Protein AF-Q7YWX1-F1 (afdb_monomer_lite)

Structure (mmCIF, N/CA/C/O backbone):
data_AF-Q7YWX1-F1
#
_entry.id   AF-Q7YWX1-F1
#
loop_
_atom_site.group_PDB
_atom_site.id
_atom_site.type_symbol
_atom_site.label_atom_id
_atom_site.label_alt_id
_atom_site.label_comp_id
_atom_site.label_asym_id
_atom_site.label_entity_id
_atom_site.label_seq_id
_atom_site.pdbx_PDB_ins_code
_atom_site.Cartn_x
_atom_site.Cartn_y
_atom_site.Cartn_z
_atom_site.occupancy
_atom_site.B_iso_or_equiv
_atom_site.auth_seq_id
_atom_site.auth_comp_id
_atom_site.auth_asym_id
_atom_site.auth_atom_id
_atom_site.pdbx_PDB_model_num
ATOM 1 N N . MET A 1 1 ? -13.867 -31.772 20.276 1.00 34.38 1 MET A N 1
ATOM 2 C CA . MET A 1 1 ? -14.761 -30.595 20.258 1.00 34.38 1 MET A CA 1
ATOM 3 C C . MET A 1 1 ? -13.938 -29.427 19.744 1.00 34.38 1 MET A C 1
ATOM 5 O O . MET A 1 1 ? -12.909 -29.173 20.363 1.00 34.38 1 MET A O 1
ATOM 9 N N . PRO A 1 2 ? -14.268 -28.778 18.612 1.00 45.62 2 PRO A N 1
ATOM 10 C CA . PRO A 1 2 ? -13.608 -27.524 18.282 1.00 45.62 2 PRO A CA 1
ATOM 11 C C . PRO A 1 2 ? -13.944 -26.560 19.417 1.00 45.62 2 PRO A C 1
ATOM 13 O O . PRO A 1 2 ? -15.111 -26.249 19.642 1.00 45.62 2 PRO A O 1
ATOM 16 N N . VAL A 1 3 ? -12.927 -26.195 20.199 1.00 53.59 3 VAL A N 1
ATOM 17 C CA . VAL A 1 3 ? -13.023 -25.148 21.212 1.00 53.59 3 VAL A CA 1
ATOM 18 C C . VAL A 1 3 ? -13.509 -23.927 20.451 1.00 53.59 3 VAL A C 1
ATOM 20 O O . VAL A 1 3 ? -12.772 -23.386 19.628 1.00 53.59 3 VAL A O 1
ATOM 23 N N . SER A 1 4 ? -14.780 -23.573 20.628 1.00 57.28 4 SER A N 1
ATOM 24 C CA . SER A 1 4 ? -15.342 -22.341 20.099 1.00 57.28 4 SER A CA 1
ATOM 25 C C . SER A 1 4 ? -14.435 -21.233 20.607 1.00 57.28 4 SER A C 1
ATOM 27 O O . SER A 1 4 ? -14.438 -20.955 21.807 1.00 57.28 4 SER A O 1
ATOM 29 N N . ALA A 1 5 ? -13.570 -20.707 19.735 1.00 58.16 5 ALA A N 1
ATOM 30 C CA . ALA A 1 5 ? -12.637 -19.657 20.103 1.00 58.16 5 ALA A CA 1
ATOM 31 C C . ALA A 1 5 ? -13.467 -18.563 20.769 1.00 58.16 5 ALA A C 1
ATOM 33 O O . ALA A 1 5 ? -14.414 -18.060 20.157 1.00 58.16 5 ALA A O 1
ATOM 34 N N . SER A 1 6 ? -13.178 -18.303 22.045 1.00 70.06 6 SER A N 1
ATOM 35 C CA . SER A 1 6 ? -13.962 -17.387 22.861 1.00 70.06 6 SER A CA 1
ATOM 36 C C . SER A 1 6 ? -14.111 -16.049 22.125 1.00 70.06 6 SER A C 1
ATOM 38 O O . SER A 1 6 ? -13.219 -15.666 21.357 1.00 70.06 6 SER A O 1
ATOM 40 N N . PRO A 1 7 ? -15.215 -15.310 22.324 1.00 73.56 7 PRO A N 1
ATOM 41 C CA . PRO A 1 7 ? -15.384 -13.981 21.726 1.00 73.56 7 PRO A CA 1
ATOM 42 C C . PRO A 1 7 ? -14.179 -13.055 21.997 1.00 73.56 7 PRO A C 1
ATOM 44 O O . PRO A 1 7 ? -13.830 -12.220 21.163 1.00 73.56 7 PRO A O 1
ATOM 47 N N . GLU A 1 8 ? -13.477 -13.273 23.113 1.00 78.06 8 GLU A N 1
ATOM 48 C CA . GLU A 1 8 ? -12.206 -12.630 23.469 1.00 78.06 8 GLU A CA 1
ATOM 49 C C . GLU A 1 8 ? -11.074 -12.904 22.463 1.00 78.06 8 GLU A C 1
ATOM 51 O O . GLU A 1 8 ? -10.332 -11.997 22.092 1.00 78.06 8 GLU A O 1
ATOM 56 N N . TYR A 1 9 ? -10.942 -14.135 21.962 1.00 80.06 9 TYR A N 1
ATOM 57 C CA . TYR A 1 9 ? -9.931 -14.458 20.954 1.00 80.06 9 TYR A CA 1
ATOM 58 C C . TYR A 1 9 ? -10.239 -13.784 19.612 1.00 80.06 9 TYR A C 1
ATOM 60 O O . TYR A 1 9 ? -9.332 -13.319 18.919 1.00 80.06 9 TYR A O 1
ATOM 68 N N . GLN A 1 10 ? -11.520 -13.689 19.241 1.00 78.88 10 GLN A N 1
ATOM 69 C CA . GLN A 1 10 ? -11.928 -13.007 18.010 1.00 78.88 10 GLN A CA 1
ATOM 70 C C . GLN A 1 10 ? -11.642 -11.501 18.071 1.00 78.88 10 GLN A C 1
ATOM 72 O O . GLN A 1 10 ? -11.128 -10.931 17.102 1.00 78.88 10 GLN A O 1
ATOM 77 N N . SER A 1 11 ? -11.925 -10.859 19.209 1.00 80.31 11 SER A N 1
ATOM 78 C CA . SER A 1 11 ? -11.629 -9.437 19.404 1.00 80.31 11 SER A CA 1
ATOM 79 C C . SER A 1 11 ? -10.119 -9.173 19.392 1.00 80.31 11 SER A C 1
ATOM 81 O O . SER A 1 11 ? -9.666 -8.264 18.690 1.00 80.31 11 SER A O 1
ATOM 83 N N . LEU A 1 12 ? -9.324 -10.024 20.047 1.00 85.25 12 LEU A N 1
ATOM 84 C CA . LEU A 1 12 ? -7.863 -9.931 20.051 1.00 85.25 12 LEU A CA 1
ATOM 85 C C . LEU A 1 12 ? -7.271 -10.144 18.650 1.00 85.25 12 LEU A C 1
ATOM 87 O O . LEU A 1 12 ? -6.432 -9.356 18.211 1.00 85.25 12 LEU A O 1
ATOM 91 N N . LYS A 1 13 ? -7.768 -11.130 17.888 1.00 85.69 13 LYS A N 1
ATOM 92 C CA . LYS A 1 13 ? -7.369 -11.364 16.488 1.00 85.69 13 LYS A CA 1
ATOM 93 C C . LYS A 1 13 ? -7.628 -10.137 15.609 1.00 85.69 13 LYS A C 1
ATOM 95 O O . LYS A 1 13 ? -6.793 -9.799 14.771 1.00 85.69 13 LYS A O 1
ATOM 100 N N . ARG A 1 14 ? -8.753 -9.440 15.801 1.00 83.50 14 ARG A N 1
ATOM 101 C CA . ARG A 1 14 ? -9.069 -8.203 15.069 1.00 83.50 14 ARG A CA 1
ATOM 102 C C . ARG A 1 14 ? -8.107 -7.070 15.419 1.00 83.50 14 ARG A C 1
ATOM 104 O O . ARG A 1 14 ? -7.629 -6.389 14.514 1.00 83.50 14 ARG A O 1
ATOM 111 N N . ILE A 1 15 ? -7.824 -6.864 16.705 1.00 87.06 15 ILE A N 1
ATOM 112 C CA . ILE A 1 15 ? -6.862 -5.846 17.155 1.00 87.06 15 ILE A CA 1
ATOM 113 C C . ILE A 1 15 ? -5.484 -6.130 16.548 1.00 87.06 15 ILE A C 1
ATOM 115 O O . ILE A 1 15 ? -4.857 -5.232 15.992 1.00 87.06 15 ILE A O 1
ATOM 119 N N . PHE A 1 16 ? -5.056 -7.391 16.562 1.00 88.88 16 PHE A N 1
ATOM 120 C CA . PHE A 1 16 ? -3.781 -7.805 15.990 1.00 88.88 16 PHE A CA 1
ATOM 121 C C . PHE A 1 16 ? -3.701 -7.562 14.474 1.00 88.88 16 PHE A C 1
ATOM 123 O O . PHE A 1 16 ? -2.729 -6.971 14.006 1.00 88.88 16 PHE A O 1
ATOM 130 N N . LYS A 1 17 ? -4.748 -7.909 13.706 1.00 88.25 17 LYS A N 1
ATOM 131 C CA . LYS A 1 17 ? -4.836 -7.591 12.266 1.00 88.25 17 LYS A CA 1
ATOM 132 C C . LYS A 1 17 ? -4.694 -6.087 11.994 1.00 88.25 17 LYS A C 1
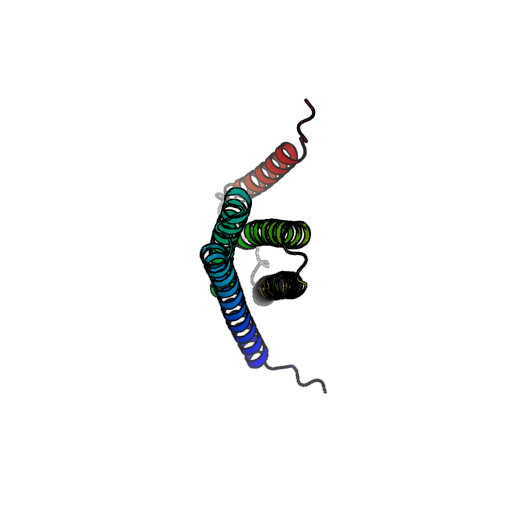ATOM 134 O O . LYS A 1 17 ? -3.982 -5.713 11.068 1.00 88.25 17 LYS A O 1
ATOM 139 N N . LYS A 1 18 ? -5.336 -5.226 12.799 1.00 88.62 18 LYS A N 1
ATOM 140 C CA . LYS A 1 18 ? -5.207 -3.761 12.675 1.00 88.62 18 LYS A CA 1
ATOM 141 C C . LYS A 1 18 ? -3.775 -3.294 12.901 1.00 88.62 18 LYS A C 1
ATOM 143 O O . LYS A 1 18 ? -3.260 -2.522 12.102 1.00 88.62 18 LYS A O 1
ATOM 148 N N . ILE A 1 19 ? -3.141 -3.768 13.975 1.00 91.19 19 ILE A N 1
ATOM 149 C CA . ILE A 1 19 ? -1.761 -3.402 14.315 1.00 91.19 19 ILE A CA 1
ATOM 150 C C . ILE A 1 19 ? -0.816 -3.820 13.187 1.00 91.19 19 ILE A C 1
ATOM 152 O O . ILE A 1 19 ? -0.032 -2.996 12.723 1.00 91.19 19 ILE A O 1
ATOM 156 N N . ILE A 1 20 ? -0.937 -5.055 12.690 1.00 92.81 20 ILE A N 1
ATOM 157 C CA . ILE A 1 20 ? -0.135 -5.539 11.559 1.00 92.81 20 ILE A CA 1
ATOM 158 C C . ILE A 1 20 ? -0.369 -4.682 10.316 1.00 92.81 20 ILE A C 1
ATOM 160 O O . ILE A 1 20 ? 0.600 -4.250 9.701 1.00 92.81 20 ILE A O 1
ATOM 164 N N . ALA A 1 21 ? -1.624 -4.403 9.954 1.00 90.81 21 ALA A N 1
ATOM 165 C CA . ALA A 1 21 ? -1.930 -3.581 8.786 1.00 90.81 21 ALA A CA 1
ATOM 166 C C . ALA A 1 21 ? -1.286 -2.188 8.893 1.00 90.81 21 ALA A C 1
ATOM 168 O O . ALA A 1 21 ? -0.645 -1.740 7.947 1.00 90.81 21 ALA A O 1
ATOM 169 N N . CYS A 1 22 ? -1.374 -1.534 10.056 1.00 91.62 22 CYS A N 1
ATOM 170 C CA . CYS A 1 22 ? -0.724 -0.244 10.292 1.00 91.62 22 CYS A CA 1
ATOM 171 C C . CYS A 1 22 ? 0.806 -0.325 10.173 1.00 91.62 22 CYS A C 1
ATOM 173 O O . CYS A 1 22 ? 1.406 0.538 9.534 1.00 91.62 22 CYS A O 1
ATOM 175 N N . ILE A 1 23 ? 1.437 -1.359 10.744 1.00 93.75 23 ILE A N 1
ATOM 176 C CA . ILE A 1 23 ? 2.891 -1.566 10.645 1.00 93.75 23 ILE A CA 1
ATOM 177 C C . ILE A 1 23 ? 3.304 -1.744 9.182 1.00 93.75 23 ILE A C 1
ATOM 179 O O . ILE A 1 23 ? 4.223 -1.071 8.727 1.00 93.75 23 ILE A O 1
ATOM 183 N N . LEU A 1 24 ? 2.600 -2.592 8.429 1.00 94.12 24 LEU A N 1
ATOM 184 C CA . LEU A 1 24 ? 2.906 -2.852 7.022 1.00 94.12 24 LEU A CA 1
ATOM 185 C C . LEU A 1 24 ? 2.735 -1.602 6.149 1.00 94.12 24 LEU A C 1
ATOM 187 O O . LEU A 1 24 ? 3.585 -1.336 5.302 1.00 94.12 24 LEU A O 1
ATOM 191 N N . ILE A 1 25 ? 1.695 -0.793 6.379 1.00 93.00 25 ILE A N 1
ATOM 192 C CA . ILE A 1 25 ? 1.543 0.502 5.694 1.00 93.00 25 ILE A CA 1
ATOM 193 C C . ILE A 1 25 ? 2.712 1.431 6.039 1.00 93.00 25 ILE A C 1
ATOM 195 O O . ILE A 1 25 ? 3.269 2.066 5.146 1.00 93.00 25 ILE A O 1
ATOM 199 N N . GLY A 1 26 ? 3.123 1.484 7.309 1.00 93.75 26 GLY A N 1
ATOM 200 C CA . GLY A 1 26 ? 4.307 2.234 7.733 1.00 93.75 26 GLY A CA 1
ATOM 201 C C . GLY A 1 26 ? 5.577 1.774 7.010 1.00 93.75 26 GLY A C 1
ATOM 202 O O . GLY A 1 26 ? 6.338 2.604 6.518 1.00 93.75 26 GLY A O 1
ATOM 203 N N . CYS A 1 27 ? 5.773 0.461 6.866 1.00 94.25 27 CYS A N 1
ATOM 204 C CA . CYS A 1 27 ? 6.882 -0.109 6.102 1.00 94.25 27 CYS A CA 1
ATOM 205 C C . CYS A 1 27 ? 6.840 0.290 4.619 1.00 94.25 27 CYS A C 1
ATOM 207 O O . CYS A 1 27 ? 7.880 0.644 4.069 1.00 94.25 27 CYS A O 1
ATOM 209 N N . LEU A 1 28 ? 5.665 0.293 3.981 1.00 93.75 28 LEU A N 1
ATOM 210 C CA . LEU A 1 28 ? 5.514 0.739 2.589 1.00 93.75 28 LEU A CA 1
ATOM 211 C C . LEU A 1 28 ? 5.871 2.221 2.422 1.00 93.75 28 LEU A C 1
ATOM 213 O O . LEU A 1 28 ? 6.568 2.583 1.476 1.00 93.75 28 LEU A O 1
ATOM 217 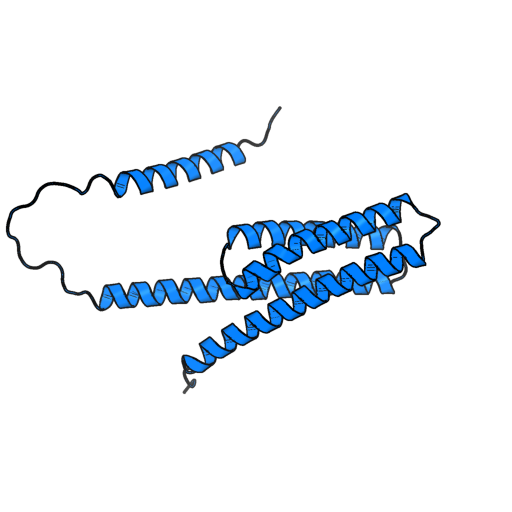N N . ILE A 1 29 ? 5.450 3.075 3.361 1.00 93.94 29 ILE A N 1
ATOM 218 C CA . ILE A 1 29 ? 5.812 4.500 3.358 1.00 93.94 29 ILE A CA 1
ATOM 219 C C . ILE A 1 29 ? 7.333 4.660 3.479 1.00 93.94 29 ILE A C 1
ATOM 221 O O . ILE A 1 29 ? 7.933 5.405 2.705 1.00 93.94 29 ILE A O 1
ATOM 225 N N . LEU A 1 30 ? 7.969 3.939 4.407 1.00 93.56 30 LEU A N 1
ATOM 226 C CA . LEU A 1 30 ? 9.425 3.963 4.572 1.00 93.56 30 LEU A CA 1
ATOM 227 C C . LEU A 1 30 ? 10.161 3.453 3.324 1.00 93.56 30 LEU A C 1
ATOM 229 O O . LEU A 1 30 ? 11.170 4.042 2.945 1.00 93.56 30 LEU A O 1
ATOM 233 N N . SER A 1 31 ? 9.649 2.413 2.659 1.00 91.94 31 SER A N 1
ATOM 234 C CA . SER A 1 31 ? 10.223 1.890 1.411 1.00 91.94 31 SER A CA 1
ATOM 235 C C . SER A 1 31 ? 10.168 2.937 0.292 1.00 91.94 31 SER A C 1
ATOM 237 O O . SER A 1 31 ? 11.188 3.224 -0.333 1.00 91.94 31 SER A O 1
ATOM 239 N N . LYS A 1 32 ? 9.035 3.635 0.123 1.00 91.19 32 LYS A N 1
ATOM 240 C CA . LYS A 1 32 ? 8.919 4.740 -0.848 1.00 91.19 32 LYS A CA 1
ATOM 241 C C . LYS A 1 32 ? 9.839 5.920 -0.525 1.00 91.19 32 LYS A C 1
ATOM 243 O O . LYS A 1 32 ? 10.457 6.477 -1.428 1.00 91.19 32 LYS A O 1
ATOM 248 N N . LEU A 1 33 ? 9.995 6.282 0.750 1.00 92.19 33 LEU A N 1
ATOM 249 C CA . LEU A 1 33 ? 10.970 7.301 1.163 1.00 92.19 33 LEU A CA 1
ATOM 250 C C . LEU A 1 33 ? 12.412 6.866 0.861 1.00 92.19 33 LEU A C 1
ATOM 252 O O . LEU A 1 33 ? 13.215 7.672 0.387 1.00 92.19 33 LEU A O 1
ATOM 256 N N . SER A 1 34 ? 12.729 5.586 1.070 1.00 90.12 34 SER A N 1
ATOM 257 C CA . SER A 1 34 ? 14.025 5.017 0.701 1.00 90.12 34 SER A CA 1
ATOM 258 C C . SER A 1 34 ? 14.258 5.097 -0.810 1.00 90.12 34 SER A C 1
ATOM 260 O O . SER A 1 34 ? 15.340 5.512 -1.225 1.00 90.12 34 SER A O 1
ATOM 262 N N . ASN A 1 35 ? 13.250 4.789 -1.633 1.00 87.12 35 ASN A N 1
ATOM 263 C CA . ASN A 1 35 ? 13.326 4.916 -3.092 1.00 87.12 35 ASN A CA 1
ATOM 264 C C . ASN A 1 35 ? 13.614 6.356 -3.532 1.00 87.12 35 ASN A C 1
ATOM 266 O O . ASN A 1 35 ? 14.501 6.573 -4.357 1.00 87.12 35 ASN A O 1
ATOM 270 N N . ILE A 1 36 ? 12.942 7.348 -2.938 1.00 88.31 36 ILE A N 1
ATOM 271 C CA . ILE A 1 36 ? 13.210 8.771 -3.207 1.00 88.31 36 ILE A CA 1
ATOM 272 C C . ILE A 1 36 ? 14.673 9.108 -2.890 1.00 88.31 36 ILE A C 1
ATOM 274 O O . ILE A 1 36 ? 15.370 9.673 -3.735 1.00 88.31 36 ILE A O 1
ATOM 278 N N . SER A 1 37 ? 15.160 8.710 -1.710 1.00 88.94 37 SER A N 1
ATOM 279 C CA . SER A 1 37 ? 16.539 8.995 -1.295 1.00 88.94 37 SER A CA 1
ATOM 280 C C . SER A 1 37 ? 17.584 8.336 -2.205 1.00 88.94 37 SER A C 1
ATOM 282 O O . SER A 1 37 ? 18.573 8.966 -2.580 1.00 88.94 37 SER A O 1
ATOM 284 N N . ALA A 1 38 ? 17.344 7.093 -2.629 1.00 84.94 38 ALA A N 1
ATOM 285 C CA . ALA A 1 38 ? 18.229 6.375 -3.535 1.00 84.94 38 ALA A CA 1
ATOM 286 C C . ALA A 1 38 ? 18.276 7.033 -4.917 1.00 84.94 38 ALA A C 1
ATOM 288 O O . ALA A 1 38 ?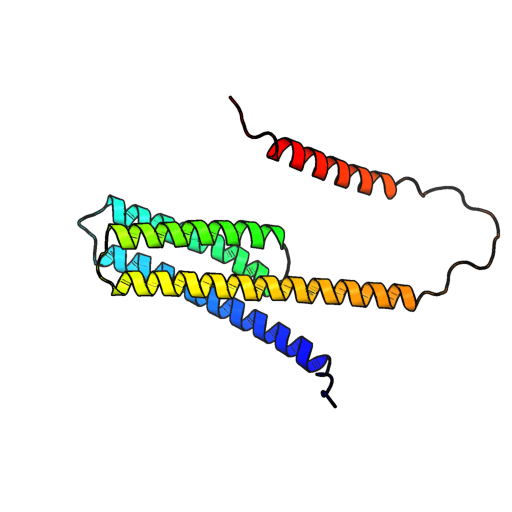 19.344 7.131 -5.527 1.00 84.94 38 ALA A O 1
ATOM 289 N N . VAL A 1 39 ? 17.130 7.513 -5.404 1.00 82.69 39 VAL A N 1
ATOM 290 C CA . VAL A 1 39 ? 17.053 8.183 -6.700 1.00 82.69 39 VAL A CA 1
ATOM 291 C C . VAL A 1 39 ? 17.821 9.503 -6.696 1.00 82.69 39 VAL A C 1
ATOM 293 O O . VAL A 1 39 ? 18.562 9.776 -7.643 1.00 82.69 39 VAL A O 1
ATOM 296 N N . GLU A 1 40 ? 17.703 10.284 -5.623 1.00 82.06 40 GLU A N 1
ATOM 297 C CA . GLU A 1 40 ? 18.412 11.557 -5.458 1.00 82.06 40 GLU A CA 1
ATOM 298 C C . GLU A 1 40 ? 19.939 11.373 -5.391 1.00 82.06 40 GLU A C 1
ATOM 300 O O . GLU A 1 40 ? 20.690 12.139 -6.000 1.00 82.06 40 GLU A O 1
ATOM 305 N N . GLN A 1 41 ? 20.413 10.328 -4.703 1.00 80.62 41 GLN A N 1
ATOM 306 C CA . GLN A 1 41 ? 21.845 10.055 -4.557 1.00 80.62 41 GLN A CA 1
ATOM 307 C C . GLN A 1 41 ? 22.491 9.506 -5.836 1.00 80.62 41 GLN A C 1
ATOM 309 O O . GLN A 1 41 ? 23.616 9.890 -6.169 1.00 80.62 41 GLN A O 1
ATOM 314 N N . HIS A 1 42 ? 21.811 8.606 -6.552 1.00 73.81 42 HIS A N 1
ATOM 315 C CA . HIS A 1 42 ? 22.427 7.846 -7.642 1.00 73.81 42 HIS A CA 1
ATOM 316 C C . HIS A 1 42 ? 22.172 8.414 -9.045 1.00 73.81 42 HIS A C 1
ATOM 318 O O . HIS A 1 42 ? 23.012 8.226 -9.928 1.00 73.81 42 HIS A O 1
ATOM 324 N N . TYR A 1 43 ? 21.066 9.128 -9.291 1.00 65.44 43 TYR A N 1
ATOM 325 C CA . TYR A 1 43 ? 20.626 9.434 -10.660 1.00 65.44 43 TYR A CA 1
ATOM 326 C C . TYR A 1 43 ? 20.650 10.925 -11.000 1.00 65.44 43 TYR A C 1
ATOM 328 O O . TYR A 1 43 ? 19.632 11.525 -11.333 1.00 65.44 43 TYR A O 1
ATOM 336 N N . LYS A 1 44 ? 21.851 11.514 -11.052 1.00 60.75 44 LYS A N 1
ATOM 337 C CA . LYS A 1 44 ? 22.037 12.850 -11.658 1.00 60.75 44 LYS A CA 1
ATOM 338 C C . LYS A 1 44 ? 21.827 12.859 -13.183 1.00 60.75 44 LYS A C 1
ATOM 340 O O . LYS A 1 44 ? 21.575 13.910 -13.759 1.00 60.75 44 LYS A O 1
ATOM 345 N N . ILE A 1 45 ? 21.943 11.701 -13.841 1.00 58.06 45 ILE A N 1
ATOM 346 C CA . ILE A 1 45 ? 22.071 11.591 -15.309 1.00 58.06 45 ILE A CA 1
ATOM 347 C C . ILE A 1 45 ? 20.710 11.497 -16.027 1.00 58.06 45 ILE A C 1
ATOM 349 O O . ILE A 1 45 ? 20.580 11.960 -17.156 1.00 58.06 45 ILE A O 1
ATOM 353 N N . LEU A 1 46 ? 19.669 10.959 -15.380 1.00 68.44 46 LEU A N 1
ATOM 354 C CA . LEU A 1 46 ? 18.332 10.785 -15.968 1.00 68.44 46 LEU A CA 1
ATOM 355 C C . LEU A 1 46 ? 17.295 11.648 -15.244 1.00 68.44 46 LEU A C 1
ATOM 357 O O . LEU A 1 46 ? 16.328 11.131 -14.686 1.00 68.44 46 LEU A O 1
ATOM 361 N N . ALA A 1 47 ? 17.481 12.971 -15.273 1.00 76.94 47 ALA A N 1
ATOM 362 C CA . ALA A 1 47 ? 16.647 13.927 -14.535 1.00 76.94 47 ALA A CA 1
ATOM 363 C C . ALA A 1 47 ? 15.132 13.704 -14.723 1.00 76.94 47 ALA A C 1
ATOM 365 O O . ALA A 1 47 ? 14.374 13.797 -13.763 1.00 76.94 47 ALA A O 1
ATOM 366 N N . LYS A 1 48 ? 14.687 13.341 -15.937 1.00 82.88 48 LYS A N 1
ATOM 367 C CA . LYS A 1 48 ? 13.269 13.050 -16.210 1.00 82.88 48 LYS A CA 1
ATOM 368 C C . LYS A 1 48 ? 12.774 11.777 -15.521 1.00 82.88 48 LYS A C 1
ATOM 370 O O . LYS A 1 48 ? 11.699 11.797 -14.939 1.00 82.88 48 LYS A O 1
ATOM 375 N N . VAL A 1 49 ? 13.538 10.684 -15.578 1.00 82.25 49 VAL A N 1
ATOM 376 C CA . VAL A 1 49 ? 13.142 9.411 -14.950 1.00 82.25 49 VAL A CA 1
ATOM 377 C C . VAL A 1 49 ? 13.137 9.549 -13.433 1.00 82.25 49 VAL A C 1
ATOM 379 O O . VAL A 1 49 ? 12.176 9.141 -12.790 1.00 82.25 49 VAL A O 1
ATOM 382 N N . ALA A 1 50 ? 14.180 10.172 -12.879 1.00 82.88 50 ALA A N 1
ATOM 383 C CA . ALA A 1 50 ? 14.273 10.445 -11.452 1.00 82.88 50 ALA A CA 1
ATOM 384 C C . ALA A 1 50 ? 13.045 11.224 -10.958 1.00 82.88 50 ALA A C 1
ATOM 386 O O . ALA A 1 50 ? 12.414 10.834 -9.981 1.00 82.88 50 ALA A O 1
ATOM 387 N N . LEU A 1 51 ? 12.654 12.264 -11.697 1.00 86.81 51 LEU A N 1
ATOM 388 C CA . LEU A 1 51 ? 11.476 13.075 -11.411 1.00 86.81 51 LEU A CA 1
ATOM 389 C C . LEU A 1 51 ? 10.161 12.279 -11.496 1.00 86.81 51 LEU A C 1
ATOM 391 O O . LEU A 1 51 ? 9.283 12.469 -10.661 1.00 86.81 51 LEU A O 1
ATOM 395 N N . PHE A 1 52 ? 10.005 11.364 -12.457 1.00 87.88 52 PHE A N 1
ATOM 396 C CA . PHE A 1 52 ? 8.820 10.500 -12.489 1.00 87.88 52 PHE A CA 1
ATOM 397 C C . PHE A 1 52 ? 8.757 9.579 -11.271 1.00 87.88 52 PHE A C 1
ATOM 399 O O . PHE A 1 52 ? 7.711 9.497 -10.635 1.00 87.88 52 PHE A O 1
ATOM 406 N N . ILE A 1 53 ? 9.867 8.931 -10.908 1.00 87.38 53 ILE A N 1
ATOM 407 C CA . ILE A 1 53 ? 9.907 8.011 -9.763 1.00 87.38 53 ILE A CA 1
ATOM 408 C C . ILE A 1 53 ? 9.590 8.743 -8.459 1.00 87.38 53 ILE A C 1
ATOM 410 O O . ILE A 1 53 ? 8.822 8.229 -7.645 1.00 87.38 53 ILE A O 1
ATOM 414 N N . THR A 1 54 ? 10.117 9.956 -8.266 1.00 88.81 54 THR A N 1
ATOM 415 C CA . THR A 1 54 ? 9.797 10.750 -7.074 1.00 88.81 54 THR A CA 1
ATOM 416 C C . THR A 1 54 ? 8.327 11.156 -7.045 1.00 88.81 54 THR A C 1
ATOM 418 O O . THR A 1 54 ? 7.694 11.010 -6.001 1.00 88.81 54 THR A O 1
ATOM 421 N N . TYR A 1 55 ? 7.737 11.581 -8.168 1.00 92.50 55 TYR A N 1
ATOM 422 C CA . TYR A 1 55 ? 6.305 11.896 -8.218 1.00 92.50 55 TYR A CA 1
ATOM 423 C C . TYR A 1 55 ? 5.415 10.681 -7.961 1.00 92.50 55 TYR A C 1
ATOM 425 O O . TYR A 1 55 ? 4.453 10.802 -7.203 1.00 92.50 55 TYR A O 1
ATOM 433 N N . PHE A 1 56 ? 5.733 9.518 -8.535 1.00 92.62 56 PHE A N 1
ATOM 434 C CA . PHE A 1 56 ? 4.996 8.286 -8.255 1.00 92.62 56 PHE A CA 1
ATOM 435 C C . PHE A 1 56 ? 5.121 7.886 -6.784 1.00 92.62 56 PHE A C 1
ATOM 437 O O . PHE A 1 56 ? 4.101 7.646 -6.141 1.00 92.62 56 PHE A O 1
ATOM 444 N N . SER A 1 57 ? 6.323 7.974 -6.210 1.00 91.62 57 SER A N 1
ATOM 445 C CA . SER A 1 57 ? 6.551 7.667 -4.794 1.00 91.62 57 SER A CA 1
ATOM 446 C C . SER A 1 57 ? 5.743 8.591 -3.875 1.00 91.62 57 SER A C 1
ATOM 448 O O . SER A 1 57 ? 5.082 8.128 -2.945 1.00 91.62 57 SER A O 1
ATOM 450 N N . ILE A 1 58 ? 5.731 9.901 -4.152 1.00 94.25 58 ILE A N 1
ATOM 451 C CA . ILE A 1 58 ? 4.943 10.886 -3.394 1.00 94.25 58 ILE A CA 1
ATOM 452 C C . ILE A 1 58 ? 3.443 10.613 -3.546 1.00 94.25 58 ILE A C 1
ATOM 454 O O . ILE A 1 58 ? 2.715 10.623 -2.553 1.00 94.25 58 ILE A O 1
ATOM 458 N N . ALA A 1 59 ? 2.974 10.336 -4.765 1.00 94.38 59 ALA A N 1
ATOM 459 C CA . ALA A 1 59 ? 1.580 9.986 -5.010 1.00 94.38 59 ALA A CA 1
ATOM 460 C C . ALA A 1 59 ? 1.192 8.707 -4.250 1.00 94.38 59 ALA A C 1
ATOM 462 O O . ALA A 1 59 ? 0.156 8.673 -3.590 1.00 94.38 59 ALA A O 1
ATOM 463 N N . GLY A 1 60 ? 2.051 7.686 -4.259 1.00 93.38 60 GLY A N 1
ATOM 464 C CA . GLY A 1 60 ? 1.857 6.444 -3.518 1.00 93.38 60 GLY A CA 1
ATOM 465 C C . GLY A 1 60 ? 1.721 6.689 -2.015 1.00 93.38 60 GLY A C 1
ATOM 466 O O . GLY A 1 60 ? 0.784 6.184 -1.396 1.00 93.38 60 GLY A O 1
ATOM 467 N N . ILE A 1 61 ? 2.585 7.530 -1.437 1.00 94.19 61 ILE A N 1
ATOM 468 C CA . ILE A 1 61 ? 2.486 7.956 -0.030 1.00 94.19 61 ILE A CA 1
ATOM 469 C C . ILE A 1 61 ? 1.157 8.681 0.230 1.00 94.19 61 ILE A C 1
ATOM 471 O O . ILE A 1 61 ? 0.485 8.390 1.221 1.00 94.19 61 ILE A O 1
ATOM 475 N N . ALA A 1 62 ? 0.731 9.572 -0.669 1.00 94.75 62 ALA A N 1
ATOM 476 C CA . ALA A 1 62 ? -0.530 10.298 -0.534 1.00 94.75 62 ALA A CA 1
ATOM 477 C C . ALA A 1 62 ? -1.757 9.367 -0.496 1.00 94.75 62 ALA A C 1
ATOM 479 O O . ALA A 1 62 ? -2.703 9.655 0.233 1.00 94.75 62 ALA A O 1
ATOM 480 N N . PHE A 1 63 ? -1.737 8.234 -1.209 1.00 93.94 63 PHE A N 1
ATOM 481 C CA . PHE A 1 63 ? -2.790 7.211 -1.126 1.00 93.94 63 PHE A CA 1
ATOM 482 C C . PHE A 1 63 ? -2.659 6.289 0.097 1.00 93.94 63 PHE A C 1
ATOM 484 O O . PHE A 1 63 ? -3.672 5.839 0.639 1.00 93.94 63 PHE A O 1
ATOM 491 N N . LEU A 1 64 ? -1.439 6.043 0.583 1.00 92.44 64 LEU A N 1
ATOM 492 C CA . LEU A 1 64 ? -1.194 5.239 1.786 1.00 92.44 64 LEU A CA 1
ATOM 493 C C . LEU A 1 64 ? -1.715 5.919 3.061 1.00 92.44 64 LEU A C 1
ATOM 495 O O . LEU A 1 64 ? -2.190 5.228 3.961 1.00 92.44 64 LEU A O 1
ATOM 499 N N . ILE A 1 65 ? -1.700 7.255 3.138 1.00 92.12 65 ILE A N 1
ATOM 500 C CA . ILE A 1 65 ? -2.164 8.003 4.322 1.00 92.12 65 ILE A CA 1
ATOM 501 C C . ILE A 1 65 ? -3.666 7.765 4.615 1.00 92.12 65 ILE A C 1
ATOM 503 O O . ILE A 1 65 ? -3.993 7.349 5.733 1.00 92.12 65 ILE A O 1
ATOM 507 N N . PRO A 1 66 ? -4.607 7.948 3.663 1.00 90.81 66 PRO A N 1
ATOM 508 C CA . PRO A 1 66 ? -6.010 7.596 3.881 1.00 90.81 66 PRO A CA 1
ATOM 509 C C . PRO A 1 66 ? -6.230 6.111 4.186 1.00 90.81 66 PRO A C 1
ATOM 511 O O . PRO A 1 66 ? -7.119 5.779 4.976 1.00 90.81 66 PRO A O 1
ATOM 514 N N . MET A 1 67 ? -5.432 5.207 3.603 1.00 90.38 67 MET A N 1
ATOM 515 C CA . MET A 1 67 ? -5.508 3.776 3.922 1.00 90.38 67 MET A CA 1
ATOM 516 C C . MET A 1 67 ? -5.074 3.495 5.362 1.00 90.38 67 MET A C 1
ATOM 518 O O . MET A 1 67 ? -5.746 2.729 6.049 1.00 90.38 67 MET A O 1
ATOM 522 N N . TYR A 1 68 ? -4.029 4.167 5.853 1.00 90.88 68 TYR A N 1
ATOM 523 C CA . TYR A 1 68 ? -3.592 4.085 7.248 1.00 90.88 68 TYR A CA 1
ATOM 524 C C . TYR A 1 68 ? -4.711 4.499 8.208 1.00 90.88 68 TYR A C 1
ATOM 526 O O . TYR A 1 68 ? -5.044 3.777 9.152 1.00 90.88 68 TYR A O 1
ATOM 534 N N . TYR A 1 69 ? -5.361 5.631 7.924 1.00 90.12 69 TYR A N 1
ATOM 535 C CA . TYR A 1 69 ? -6.506 6.096 8.704 1.00 90.12 69 TYR A CA 1
ATOM 536 C C . TYR A 1 69 ? -7.677 5.099 8.664 1.00 90.12 69 TYR A C 1
ATOM 538 O O . TYR A 1 69 ? -8.273 4.779 9.699 1.00 90.12 69 TYR A O 1
ATOM 546 N N . SER A 1 70 ? -7.979 4.563 7.479 1.00 87.69 70 SER A N 1
ATOM 547 C CA . SER A 1 70 ? -9.063 3.597 7.274 1.00 87.69 70 SER A CA 1
ATOM 548 C C . SER A 1 70 ? -8.808 2.274 8.003 1.00 87.69 70 SER A C 1
ATOM 550 O O . SER A 1 70 ? -9.737 1.726 8.595 1.00 87.69 70 SER A O 1
ATOM 552 N N . ALA A 1 71 ? -7.560 1.795 8.044 1.00 86.62 71 ALA A N 1
ATOM 553 C CA . ALA A 1 71 ? -7.162 0.580 8.756 1.00 86.62 71 ALA A CA 1
ATOM 554 C C . ALA A 1 71 ? -7.326 0.713 10.281 1.00 86.62 71 ALA A C 1
ATOM 556 O O . ALA A 1 71 ? -7.857 -0.187 10.937 1.00 86.62 71 ALA A O 1
ATOM 557 N N . GLY A 1 72 ? -6.933 1.856 10.854 1.00 84.00 72 GLY A N 1
ATOM 558 C CA . GLY A 1 72 ? -7.061 2.105 12.292 1.00 84.00 72 GLY A CA 1
ATOM 559 C C . GLY A 1 7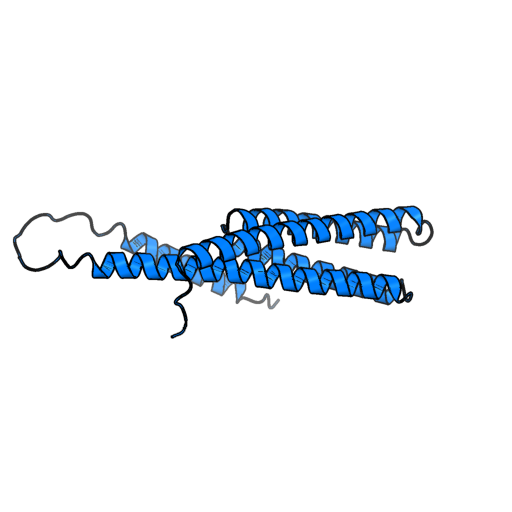2 ? -8.519 2.251 12.739 1.00 84.00 72 GLY A C 1
ATOM 560 O O . GLY A 1 72 ? -9.006 1.518 13.614 1.00 84.00 72 GLY A O 1
ATOM 561 N N . ALA A 1 73 ? -9.244 3.176 12.104 1.00 82.25 73 ALA A N 1
ATOM 562 C CA . ALA A 1 73 ? -10.617 3.508 12.479 1.00 82.25 73 ALA A CA 1
ATOM 563 C C . ALA A 1 73 ? -11.650 2.466 12.010 1.00 82.25 73 ALA A C 1
ATOM 565 O O . ALA A 1 73 ? -12.735 2.387 12.589 1.00 82.25 73 ALA A O 1
ATOM 566 N N . VAL A 1 74 ? -11.336 1.666 10.981 1.00 77.94 74 VAL A N 1
ATOM 567 C CA . VAL A 1 74 ? -12.283 0.789 10.258 1.00 77.94 74 VAL A CA 1
ATOM 568 C C . VAL A 1 74 ? -13.555 1.562 9.906 1.00 77.94 74 VAL A C 1
ATOM 570 O O . VAL A 1 74 ? -14.679 1.236 10.314 1.00 77.94 74 VAL A O 1
ATOM 573 N N . LYS A 1 75 ? -13.351 2.673 9.200 1.00 80.31 75 LYS A N 1
ATOM 574 C CA . LYS A 1 75 ? -14.376 3.586 8.685 1.00 80.31 75 LYS A CA 1
ATOM 575 C C . LYS A 1 75 ? -14.026 3.948 7.243 1.00 80.31 75 LYS A C 1
ATOM 577 O O . LYS A 1 75 ? -12.886 3.781 6.829 1.00 80.31 75 LYS A O 1
ATOM 582 N N . ASN A 1 76 ? -15.011 4.458 6.507 1.00 84.81 76 ASN A N 1
ATOM 583 C CA . ASN A 1 76 ? -14.840 4.970 5.145 1.00 84.81 76 ASN A CA 1
ATOM 584 C C . ASN A 1 76 ? -14.336 3.926 4.134 1.00 84.81 76 ASN A C 1
ATOM 586 O O . ASN A 1 76 ? -13.398 4.179 3.384 1.00 84.81 76 ASN A O 1
ATOM 590 N N . TYR A 1 77 ? -15.006 2.773 4.074 1.00 86.31 77 TYR A N 1
ATOM 591 C CA . TYR A 1 77 ? -14.681 1.685 3.143 1.00 86.31 77 TYR A CA 1
ATOM 592 C C . TYR A 1 77 ? -14.528 2.146 1.680 1.00 86.31 77 TYR A C 1
ATOM 594 O O . TYR A 1 77 ? -13.584 1.754 1.007 1.00 86.31 77 TYR A O 1
ATOM 602 N N . ASN A 1 78 ? -15.385 3.057 1.207 1.00 87.88 78 ASN A N 1
ATOM 603 C CA . ASN A 1 78 ? -15.288 3.596 -0.156 1.00 87.88 78 ASN A CA 1
ATOM 604 C C . ASN A 1 78 ? -13.980 4.368 -0.404 1.00 87.88 78 ASN A C 1
ATOM 606 O O . ASN A 1 78 ? -13.422 4.293 -1.495 1.00 87.88 78 ASN A O 1
ATOM 610 N N . ILE A 1 79 ? -13.486 5.099 0.604 1.00 89.38 79 ILE A N 1
ATOM 611 C CA . ILE A 1 79 ? -12.205 5.815 0.519 1.00 89.38 79 ILE A CA 1
ATOM 612 C C . ILE A 1 79 ? -11.064 4.800 0.494 1.00 89.38 79 ILE A C 1
ATOM 614 O O . ILE A 1 79 ? -10.172 4.920 -0.338 1.00 89.38 79 ILE A O 1
ATOM 618 N N . PHE A 1 80 ? -11.126 3.774 1.349 1.00 90.06 80 PHE A N 1
ATOM 619 C CA . PHE A 1 80 ? -10.172 2.669 1.316 1.00 90.06 80 PHE A CA 1
ATOM 620 C C . PHE A 1 80 ? -10.113 2.014 -0.070 1.00 90.06 80 PHE A C 1
ATOM 622 O O . PHE A 1 80 ? -9.024 1.910 -0.625 1.00 90.06 80 PHE A O 1
ATOM 629 N N . LEU A 1 81 ? -11.256 1.655 -0.662 1.00 90.12 81 LEU A N 1
ATOM 630 C CA . LEU A 1 81 ? -11.300 1.055 -1.996 1.00 90.12 81 LEU A CA 1
ATOM 631 C C . LEU A 1 81 ? -10.680 1.970 -3.055 1.00 90.12 81 LEU A C 1
ATOM 633 O O . LEU A 1 81 ? -9.805 1.538 -3.801 1.00 90.12 81 LEU A O 1
ATOM 637 N N . PHE A 1 82 ? -11.064 3.246 -3.090 1.00 92.44 82 PHE A N 1
ATOM 638 C CA . PHE A 1 82 ? -10.498 4.197 -4.047 1.00 92.44 82 PHE A CA 1
ATOM 639 C C . PHE A 1 82 ? -8.977 4.336 -3.894 1.00 92.44 82 PHE A C 1
ATOM 641 O O . PHE A 1 82 ? -8.241 4.243 -4.878 1.00 92.44 82 PHE A O 1
ATOM 648 N N . CYS A 1 83 ? -8.495 4.501 -2.660 1.00 93.50 83 CYS A N 1
ATOM 649 C CA . CYS A 1 83 ? -7.068 4.617 -2.386 1.00 93.50 83 CYS A CA 1
ATOM 650 C C . CYS A 1 83 ? -6.314 3.316 -2.672 1.00 93.50 83 CYS A C 1
ATOM 652 O O . CYS A 1 83 ? -5.205 3.381 -3.186 1.00 93.50 83 CYS A O 1
ATOM 654 N N . SER A 1 84 ? -6.919 2.153 -2.428 1.00 91.81 84 SER A N 1
ATOM 655 C CA . SER A 1 84 ? -6.317 0.853 -2.733 1.00 91.81 84 SER A CA 1
ATOM 656 C C . SER A 1 84 ? -6.091 0.658 -4.229 1.00 91.81 84 SER A C 1
ATOM 658 O O . SER A 1 84 ? -4.996 0.283 -4.645 1.00 91.81 84 SER A O 1
ATOM 660 N N . CYS A 1 85 ? -7.089 0.992 -5.053 1.00 93.75 85 CYS A N 1
ATOM 661 C CA . CYS A 1 85 ? -6.962 0.954 -6.503 1.00 93.75 85 CYS A CA 1
ATOM 662 C C . CYS A 1 85 ? -5.905 1.952 -6.987 1.00 93.75 85 CYS A C 1
ATOM 664 O O . CYS A 1 85 ? -5.067 1.596 -7.811 1.00 93.75 85 CYS A O 1
ATOM 666 N N . GLY A 1 86 ? -5.911 3.177 -6.448 1.00 93.81 86 GLY A N 1
ATOM 667 C CA . GLY A 1 86 ? -4.903 4.192 -6.761 1.00 93.81 86 GLY A CA 1
ATOM 668 C C . GLY A 1 86 ? -3.483 3.731 -6.425 1.00 93.81 86 GLY A C 1
ATOM 669 O O . GLY A 1 86 ? -2.595 3.813 -7.272 1.00 93.81 86 GLY A O 1
ATOM 670 N N . SER A 1 87 ? -3.278 3.173 -5.229 1.00 94.06 87 SER A N 1
ATOM 671 C CA . SER A 1 87 ? -1.991 2.621 -4.804 1.00 94.06 87 SER A CA 1
ATOM 672 C C . SER A 1 87 ? -1.531 1.462 -5.683 1.00 94.06 87 SER A C 1
ATOM 674 O O . SER A 1 87 ? -0.362 1.434 -6.042 1.00 94.06 87 SER A O 1
ATOM 676 N N . LEU A 1 88 ? -2.421 0.547 -6.084 1.00 94.06 88 LEU A N 1
ATOM 677 C CA . LEU A 1 88 ? -2.066 -0.556 -6.988 1.00 94.06 88 LEU A CA 1
ATOM 678 C C . LEU A 1 88 ? -1.600 -0.062 -8.361 1.00 94.06 88 LEU A C 1
ATOM 680 O O . LEU A 1 88 ? -0.622 -0.578 -8.895 1.00 94.06 88 LEU A O 1
ATOM 684 N N . ILE A 1 89 ? -2.282 0.937 -8.928 1.00 94.88 89 ILE A N 1
ATOM 685 C CA . ILE A 1 89 ? -1.904 1.521 -10.222 1.00 94.88 89 ILE A CA 1
ATOM 686 C C . ILE A 1 89 ? -0.526 2.181 -10.127 1.00 94.88 89 ILE A C 1
ATOM 688 O O . ILE A 1 89 ? 0.297 2.007 -11.023 1.00 94.88 89 ILE A O 1
ATOM 692 N N . ILE A 1 90 ? -0.267 2.916 -9.044 1.00 93.75 90 ILE A N 1
ATOM 693 C CA . ILE A 1 90 ? 1.021 3.580 -8.823 1.00 93.75 90 ILE A CA 1
ATOM 694 C C . ILE A 1 90 ? 2.137 2.559 -8.628 1.00 93.75 90 ILE A C 1
ATOM 696 O O . ILE A 1 90 ? 3.171 2.685 -9.272 1.00 93.75 90 ILE A O 1
ATOM 700 N N . GLU A 1 91 ? 1.921 1.530 -7.812 1.00 91.62 91 GLU A N 1
ATOM 701 C CA . GLU A 1 91 ? 2.922 0.486 -7.573 1.00 91.62 91 GLU A CA 1
ATOM 702 C C . GLU A 1 91 ? 3.255 -0.279 -8.860 1.00 91.62 91 GLU A C 1
ATOM 704 O O . GLU A 1 91 ? 4.416 -0.536 -9.163 1.00 91.62 91 GLU A O 1
ATOM 709 N N . ALA A 1 92 ? 2.242 -0.583 -9.677 1.00 91.31 92 ALA A N 1
ATOM 710 C CA . ALA A 1 92 ? 2.456 -1.189 -10.985 1.00 91.31 92 ALA A CA 1
ATOM 711 C C . ALA A 1 92 ? 3.234 -0.255 -11.928 1.00 91.31 92 ALA A C 1
ATOM 713 O O . ALA A 1 92 ? 4.129 -0.708 -12.642 1.00 91.31 92 ALA A O 1
ATOM 714 N N . ALA A 1 93 ? 2.922 1.045 -11.933 1.00 91.31 93 ALA A N 1
ATOM 715 C CA . ALA A 1 93 ? 3.642 2.030 -12.736 1.00 91.31 93 ALA A CA 1
ATOM 716 C C . ALA A 1 93 ? 5.111 2.168 -12.300 1.00 91.31 93 ALA A C 1
ATOM 718 O O . ALA A 1 93 ? 5.994 2.190 -13.159 1.00 91.31 93 ALA A O 1
ATOM 719 N N . GLU A 1 94 ? 5.383 2.201 -10.992 1.00 87.88 94 GLU A N 1
ATOM 720 C CA . GLU A 1 94 ? 6.742 2.180 -10.436 1.00 87.88 94 GLU A CA 1
ATOM 721 C C . GLU A 1 94 ? 7.481 0.911 -10.870 1.00 87.88 94 GLU A C 1
ATOM 723 O O . GLU A 1 94 ? 8.564 1.003 -11.448 1.00 87.88 94 GLU A O 1
ATOM 728 N N . PHE A 1 95 ? 6.860 -0.261 -10.724 1.00 87.62 95 PHE A N 1
ATOM 729 C CA . PHE A 1 95 ? 7.436 -1.532 -11.155 1.00 87.62 95 PHE A CA 1
ATOM 730 C C . PHE A 1 95 ? 7.820 -1.536 -12.643 1.00 87.62 95 PHE A C 1
ATOM 732 O O . PHE A 1 95 ? 8.934 -1.929 -12.991 1.00 87.62 95 PHE A O 1
ATOM 739 N N . PHE A 1 96 ? 6.948 -1.052 -13.537 1.00 87.50 96 PHE A N 1
ATOM 740 C CA . PHE A 1 96 ? 7.263 -0.965 -14.968 1.00 87.50 96 PHE A CA 1
ATOM 741 C C . PHE A 1 96 ? 8.367 0.053 -15.280 1.00 87.50 96 PHE A C 1
ATOM 743 O O . PHE A 1 96 ? 9.191 -0.199 -16.162 1.00 87.50 96 PHE A O 1
ATOM 750 N N . LEU A 1 97 ? 8.433 1.174 -14.555 1.00 84.44 97 LEU A N 1
ATOM 751 C CA . LEU A 1 97 ? 9.532 2.134 -14.688 1.00 84.44 97 LEU A CA 1
ATOM 752 C C . LEU A 1 97 ? 10.866 1.525 -14.245 1.00 84.44 97 LEU A C 1
ATOM 754 O O . LEU A 1 97 ? 11.868 1.677 -14.947 1.00 84.44 97 LEU A O 1
ATOM 758 N N . PHE A 1 98 ? 10.882 0.799 -13.126 1.00 81.94 98 PHE A N 1
ATOM 759 C CA . PHE A 1 98 ? 12.080 0.113 -12.647 1.00 81.94 98 PHE A CA 1
ATOM 760 C C . PHE A 1 98 ? 12.499 -1.032 -13.568 1.00 81.94 98 PHE A C 1
ATOM 762 O O . PHE A 1 98 ? 13.684 -1.146 -13.863 1.00 81.94 98 PHE A O 1
ATOM 769 N N . LEU A 1 99 ? 11.562 -1.818 -14.103 1.00 84.06 99 LEU A N 1
ATOM 770 C CA . LEU A 1 99 ? 11.868 -2.829 -15.120 1.00 84.06 99 LEU A CA 1
ATOM 771 C C . LEU A 1 99 ? 12.465 -2.217 -16.392 1.00 84.06 99 LEU A C 1
ATOM 773 O O . LEU A 1 99 ? 13.414 -2.766 -16.948 1.00 84.06 99 LEU A O 1
ATOM 777 N N . GLY A 1 100 ? 11.910 -1.095 -16.858 1.00 79.44 100 GLY A N 1
ATOM 778 C CA . GLY A 1 100 ? 12.345 -0.447 -18.094 1.00 79.44 100 GLY A CA 1
ATOM 779 C C . GLY A 1 100 ? 13.701 0.253 -17.986 1.00 79.44 100 GLY A C 1
ATOM 780 O O . GLY A 1 100 ? 14.446 0.283 -18.962 1.00 79.44 100 GLY A O 1
ATOM 781 N N . VAL A 1 101 ? 14.030 0.819 -16.819 1.00 75.50 101 VAL A N 1
ATOM 782 C CA . VAL A 1 101 ? 15.236 1.650 -16.635 1.00 75.50 101 VAL A CA 1
ATOM 783 C C . VAL A 1 101 ? 16.330 0.934 -15.844 1.00 75.50 101 VAL A C 1
ATOM 785 O O . VAL A 1 101 ? 17.511 1.043 -16.174 1.00 75.50 101 VAL A O 1
ATOM 788 N N . PHE A 1 102 ? 15.960 0.179 -14.813 1.00 70.50 102 PHE A N 1
ATOM 789 C CA . PHE A 1 102 ? 16.876 -0.449 -13.869 1.00 70.50 102 PHE A CA 1
ATOM 790 C C . PHE A 1 102 ? 16.822 -1.967 -14.011 1.00 70.50 102 PHE A C 1
ATOM 792 O O . PHE A 1 102 ? 16.320 -2.682 -13.151 1.00 70.50 102 PHE A O 1
ATOM 799 N N . SER A 1 103 ? 17.444 -2.487 -15.071 1.00 66.50 103 SER A N 1
ATOM 800 C CA . SER A 1 103 ? 17.590 -3.937 -15.287 1.00 66.50 103 SER A CA 1
ATOM 801 C C . SER A 1 103 ? 18.421 -4.657 -14.202 1.00 66.50 103 SER A C 1
ATOM 803 O O . SER A 1 103 ? 18.675 -5.859 -14.301 1.00 66.50 103 SER A O 1
ATOM 805 N N . SER A 1 104 ? 18.878 -3.964 -13.155 1.00 71.88 104 SER A N 1
ATOM 806 C CA . SER A 1 104 ? 19.498 -4.613 -12.004 1.00 71.88 104 SER A CA 1
ATOM 807 C C . SER A 1 104 ? 18.424 -5.297 -11.156 1.00 71.88 104 SER A C 1
ATOM 809 O O . SER A 1 104 ? 17.615 -4.632 -10.507 1.00 71.88 104 SER A O 1
ATOM 811 N N . GLY A 1 105 ? 18.461 -6.630 -11.103 1.00 77.56 105 GLY A N 1
ATOM 812 C CA . GLY A 1 105 ? 17.439 -7.445 -10.437 1.00 77.56 105 GLY A CA 1
ATOM 813 C C . GLY A 1 105 ? 17.164 -7.104 -8.966 1.00 77.56 105 GLY A C 1
ATOM 814 O O . GLY A 1 105 ? 16.092 -7.424 -8.474 1.00 77.56 105 GLY A O 1
ATOM 815 N N . LYS A 1 106 ? 18.072 -6.411 -8.260 1.00 84.00 106 LYS A N 1
ATOM 816 C CA . LYS A 1 106 ? 17.844 -5.983 -6.867 1.00 84.00 106 LYS A CA 1
ATOM 817 C C . LYS A 1 106 ? 16.649 -5.031 -6.731 1.00 84.00 106 LYS A C 1
ATOM 819 O O . LYS A 1 106 ? 15.812 -5.267 -5.870 1.00 84.00 106 LYS A O 1
ATOM 824 N N . TRP A 1 107 ? 16.545 -4.009 -7.585 1.00 82.75 107 TRP A N 1
ATOM 825 C CA . TRP A 1 107 ? 15.426 -3.055 -7.539 1.00 82.75 107 TRP A CA 1
ATOM 826 C C . TRP A 1 107 ? 14.110 -3.729 -7.914 1.00 82.75 107 TRP A C 1
ATOM 828 O O . TRP A 1 107 ? 13.123 -3.580 -7.209 1.00 82.75 107 TRP A O 1
ATOM 838 N N . VAL A 1 108 ? 14.130 -4.571 -8.949 1.00 84.62 108 VAL A N 1
ATOM 839 C CA . VAL A 1 108 ? 12.953 -5.339 -9.382 1.00 84.62 108 VAL A CA 1
ATOM 840 C C . VAL A 1 108 ? 12.398 -6.210 -8.248 1.00 84.62 108 VAL A C 1
ATOM 842 O O . VAL A 1 108 ? 11.186 -6.268 -8.056 1.00 84.62 108 VAL A O 1
ATOM 845 N N . MET A 1 109 ? 13.268 -6.857 -7.466 1.00 87.56 109 MET A N 1
ATOM 846 C CA . MET A 1 109 ? 12.846 -7.678 -6.324 1.00 87.56 109 MET A CA 1
ATOM 847 C C . MET A 1 109 ? 12.269 -6.842 -5.176 1.00 87.56 109 MET A C 1
ATOM 849 O O . MET A 1 109 ? 11.332 -7.294 -4.521 1.00 87.56 109 MET A O 1
ATOM 853 N N . VAL A 1 110 ? 12.796 -5.636 -4.937 1.00 87.56 110 VAL A N 1
ATOM 854 C CA . VAL A 1 110 ? 12.254 -4.709 -3.928 1.00 87.56 110 VAL A CA 1
ATOM 855 C C . VAL A 1 110 ? 10.860 -4.232 -4.331 1.00 87.56 110 VAL A C 1
ATOM 857 O O . VAL A 1 110 ? 9.940 -4.335 -3.525 1.00 87.56 110 VAL A O 1
ATOM 860 N N . GLU A 1 111 ? 10.675 -3.811 -5.582 1.00 87.69 111 GLU A N 1
ATOM 861 C CA . GLU A 1 111 ? 9.374 -3.366 -6.100 1.00 87.69 111 GLU A CA 1
ATOM 862 C C . GLU A 1 111 ? 8.334 -4.495 -6.094 1.00 87.69 111 GLU A C 1
ATOM 864 O O . GLU A 1 111 ? 7.191 -4.307 -5.679 1.00 87.69 111 GLU A O 1
ATOM 869 N N . LEU A 1 112 ? 8.734 -5.717 -6.464 1.00 90.44 112 LEU A N 1
ATOM 870 C CA . LEU A 1 112 ? 7.861 -6.887 -6.354 1.00 90.44 112 LEU A CA 1
ATOM 871 C C . LEU A 1 112 ? 7.487 -7.181 -4.891 1.00 90.44 112 LEU A C 1
ATOM 873 O O . LEU A 1 112 ? 6.341 -7.526 -4.591 1.00 90.44 112 LEU A O 1
ATOM 877 N N . GLY A 1 113 ? 8.445 -7.021 -3.975 1.00 92.00 113 GLY A N 1
ATOM 878 C CA . GLY A 1 113 ? 8.224 -7.109 -2.536 1.00 92.00 113 GLY A CA 1
ATOM 879 C C . GLY A 1 113 ? 7.195 -6.085 -2.059 1.00 92.00 113 GLY A C 1
ATOM 880 O O . GLY A 1 113 ? 6.220 -6.467 -1.411 1.00 92.00 113 GLY A O 1
ATOM 881 N N . ASN A 1 114 ? 7.349 -4.817 -2.440 1.00 91.56 114 ASN A N 1
ATOM 882 C CA . ASN A 1 114 ? 6.411 -3.751 -2.092 1.00 91.56 114 ASN A CA 1
ATOM 883 C C . ASN A 1 114 ? 5.002 -4.034 -2.638 1.00 91.56 114 ASN A C 1
ATOM 885 O O . ASN A 1 114 ? 4.034 -3.952 -1.880 1.00 91.56 114 ASN A O 1
ATOM 889 N N . LEU A 1 115 ? 4.877 -4.477 -3.895 1.00 92.25 115 LEU A N 1
ATOM 890 C CA . LEU A 1 115 ? 3.596 -4.883 -4.484 1.00 92.25 115 LEU A CA 1
ATOM 891 C C . LEU A 1 115 ? 2.939 -6.029 -3.701 1.00 92.25 115 LEU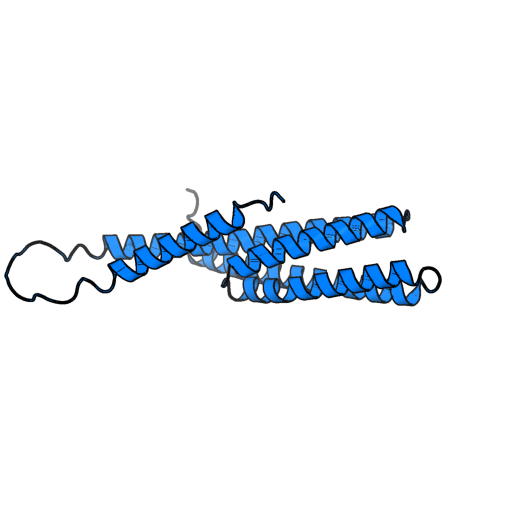 A C 1
ATOM 893 O O . LEU A 1 115 ? 1.739 -5.993 -3.423 1.00 92.25 115 LEU A O 1
ATOM 897 N N . SER A 1 116 ? 3.717 -7.039 -3.303 1.00 93.06 116 SER A N 1
ATOM 898 C CA . SER A 1 116 ? 3.204 -8.170 -2.521 1.00 93.06 116 SER A CA 1
ATOM 899 C C . SER A 1 116 ? 2.738 -7.754 -1.120 1.00 93.06 116 SER A C 1
ATOM 901 O O . SER A 1 116 ? 1.676 -8.184 -0.665 1.00 93.06 116 SER A O 1
ATOM 903 N N . VAL A 1 117 ? 3.483 -6.865 -0.457 1.00 93.69 117 VAL A N 1
ATOM 904 C CA . VAL A 1 117 ? 3.124 -6.314 0.855 1.00 93.69 117 VAL A CA 1
ATOM 905 C C . VAL A 1 117 ? 1.884 -5.435 0.740 1.00 93.69 117 VAL A C 1
ATOM 907 O O . VAL A 1 117 ? 1.002 -5.525 1.592 1.00 93.69 117 VAL A O 1
ATOM 910 N N . LEU A 1 118 ? 1.765 -4.637 -0.324 1.00 93.25 118 LEU A N 1
ATOM 911 C CA . LEU A 1 118 ? 0.570 -3.849 -0.601 1.00 93.25 118 LEU A CA 1
ATOM 912 C C . LEU A 1 118 ? -0.655 -4.760 -0.731 1.00 93.25 118 LEU A C 1
ATOM 914 O O . LEU A 1 118 ? -1.634 -4.552 -0.023 1.00 93.25 118 LEU A O 1
ATOM 918 N N . LEU A 1 119 ? -0.592 -5.815 -1.546 1.00 93.69 119 LEU A N 1
ATOM 919 C CA . LEU A 1 119 ? -1.689 -6.784 -1.671 1.00 93.69 119 LEU A CA 1
ATOM 920 C C . LEU A 1 119 ? -2.052 -7.431 -0.325 1.00 93.69 119 LEU A C 1
ATOM 922 O O . LEU A 1 119 ? -3.233 -7.557 0.009 1.00 93.69 119 LEU A O 1
ATOM 926 N N . LEU A 1 120 ? -1.053 -7.786 0.485 1.00 93.75 120 LEU A N 1
ATOM 927 C CA . LEU A 1 120 ? -1.280 -8.317 1.827 1.00 93.75 120 LEU A CA 1
ATOM 928 C C . LEU A 1 120 ? -2.007 -7.301 2.722 1.00 93.75 120 LEU A C 1
ATOM 930 O O . LEU A 1 120 ? -2.978 -7.651 3.388 1.00 93.75 120 LEU A O 1
ATOM 934 N N . VAL A 1 121 ? -1.596 -6.033 2.708 1.00 92.25 121 VAL A N 1
ATOM 935 C CA . VAL A 1 121 ? -2.276 -4.951 3.437 1.00 92.25 121 VAL A CA 1
ATOM 936 C C . VAL A 1 121 ? -3.729 -4.822 2.994 1.00 92.25 121 VAL A C 1
ATOM 938 O O . VAL A 1 121 ? -4.618 -4.741 3.842 1.00 92.25 121 VAL A O 1
ATOM 941 N N . LEU A 1 122 ? -3.985 -4.837 1.685 1.00 92.75 122 LEU A N 1
ATOM 942 C CA . LEU A 1 122 ? -5.336 -4.703 1.146 1.00 92.75 122 LEU A CA 1
ATOM 943 C C . LEU A 1 122 ? -6.239 -5.843 1.615 1.00 92.75 122 LEU A C 1
ATOM 945 O O . LEU A 1 122 ? -7.327 -5.584 2.122 1.00 92.75 122 LEU A O 1
ATOM 949 N N . THR A 1 123 ? -5.768 -7.087 1.530 1.00 91.88 123 THR A N 1
ATOM 950 C CA . THR A 1 123 ? -6.535 -8.253 2.004 1.00 91.88 123 THR A CA 1
ATOM 951 C C . THR A 1 123 ? -6.781 -8.223 3.515 1.00 91.88 123 THR A C 1
ATOM 953 O O . THR A 1 123 ? -7.868 -8.581 3.970 1.00 91.88 123 THR A O 1
ATOM 956 N N . LEU A 1 124 ? -5.816 -7.748 4.311 1.00 90.56 124 LEU A N 1
ATOM 957 C CA . LEU A 1 124 ? -5.989 -7.586 5.755 1.00 90.56 124 LEU A CA 1
ATOM 958 C C . LEU A 1 124 ? -7.054 -6.540 6.090 1.00 90.56 124 LEU A C 1
ATOM 960 O O . LEU A 1 124 ? -7.887 -6.784 6.965 1.00 90.56 124 LEU A O 1
ATOM 964 N N . ILE A 1 125 ? -7.036 -5.390 5.412 1.00 88.19 125 ILE A N 1
ATOM 965 C CA . ILE A 1 125 ? -8.013 -4.320 5.637 1.00 88.19 125 ILE A CA 1
ATOM 966 C C . ILE A 1 125 ? -9.401 -4.743 5.157 1.00 88.19 125 ILE A C 1
ATOM 968 O O . ILE A 1 125 ? -10.371 -4.534 5.885 1.00 88.19 125 ILE A O 1
ATOM 972 N N . GLU A 1 126 ? -9.503 -5.390 3.997 1.00 89.88 126 GLU A N 1
ATOM 973 C CA . GLU A 1 126 ? -10.764 -5.945 3.497 1.00 89.88 126 GLU A CA 1
ATOM 974 C C . GLU A 1 126 ? -11.379 -6.899 4.527 1.00 89.88 126 GLU A C 1
ATOM 976 O O . GLU A 1 126 ? -12.516 -6.711 4.961 1.00 89.88 126 GLU A O 1
ATOM 981 N N . GLY A 1 127 ? -10.575 -7.833 5.046 1.00 87.56 127 GLY A N 1
ATOM 982 C CA . GLY A 1 127 ? -11.007 -8.744 6.100 1.00 87.56 127 GLY A CA 1
ATOM 983 C C . GLY A 1 127 ? -11.446 -8.029 7.385 1.00 87.56 127 GLY A C 1
ATOM 984 O O . GLY A 1 127 ? -12.361 -8.494 8.058 1.00 87.56 127 GLY A O 1
ATOM 985 N N . LEU A 1 128 ? -10.851 -6.882 7.742 1.00 86.44 128 LEU A N 1
ATOM 986 C CA . LEU A 1 128 ? -11.305 -6.075 8.885 1.00 86.44 128 LEU A CA 1
ATOM 987 C C . LEU A 1 128 ? -12.693 -5.459 8.652 1.00 86.44 128 LEU A C 1
ATOM 989 O O . LEU A 1 128 ? -13.479 -5.346 9.600 1.00 86.44 128 LEU A O 1
ATOM 993 N N . PHE A 1 129 ? -12.995 -5.046 7.420 1.00 86.19 129 PHE A N 1
ATOM 994 C CA . PHE A 1 129 ? -14.308 -4.521 7.055 1.00 86.19 129 PHE A CA 1
ATOM 995 C C . PHE A 1 129 ? -15.368 -5.623 6.984 1.00 86.19 129 PHE A C 1
ATOM 997 O O . PHE A 1 129 ? -16.465 -5.428 7.514 1.00 86.19 129 PHE A O 1
ATOM 1004 N N . GLU A 1 130 ? -15.042 -6.786 6.420 1.00 85.62 130 GLU A N 1
ATOM 1005 C CA . GLU A 1 130 ? -15.923 -7.960 6.417 1.00 85.62 130 GLU A CA 1
ATOM 1006 C C . GLU A 1 130 ? -16.245 -8.427 7.841 1.00 85.62 130 GLU A C 1
ATOM 1008 O O . GLU A 1 130 ? -17.421 -8.570 8.190 1.00 85.62 130 GLU A O 1
ATOM 1013 N N . ASP A 1 131 ? -15.224 -8.550 8.698 1.00 82.88 131 ASP A N 1
ATOM 1014 C CA . ASP A 1 131 ? -15.379 -8.908 10.111 1.00 82.88 131 ASP A CA 1
ATOM 1015 C C . ASP A 1 131 ? -16.323 -7.906 10.817 1.00 82.88 131 ASP A C 1
ATOM 1017 O O . ASP A 1 131 ? -17.162 -8.282 11.641 1.00 82.88 131 ASP A O 1
ATOM 1021 N N . LYS A 1 132 ? -16.217 -6.602 10.516 1.00 80.31 132 LYS A N 1
ATOM 1022 C CA . LYS A 1 132 ? -17.100 -5.572 11.092 1.00 80.31 132 LYS A CA 1
ATOM 1023 C C . LYS A 1 132 ? -18.538 -5.697 10.583 1.00 80.31 132 LYS A C 1
ATOM 1025 O O . LYS A 1 132 ? -19.466 -5.565 11.378 1.00 80.31 132 LYS A O 1
ATOM 1030 N N . LYS A 1 133 ? -18.729 -5.956 9.287 1.00 78.50 133 LYS A N 1
ATOM 1031 C CA . LYS A 1 133 ? -20.053 -6.145 8.678 1.00 78.50 133 LYS A CA 1
ATOM 1032 C C . LYS A 1 133 ? -20.778 -7.345 9.290 1.00 78.50 133 LYS A C 1
ATOM 1034 O O . LYS A 1 133 ? -21.960 -7.232 9.597 1.00 78.50 133 LYS A O 1
ATOM 1039 N N . GLN A 1 134 ? -20.074 -8.455 9.517 1.00 77.38 134 GLN A N 1
ATOM 1040 C CA . GLN A 1 134 ? -20.650 -9.647 10.145 1.00 77.38 134 GLN A CA 1
ATOM 1041 C C . GLN A 1 134 ? -21.100 -9.392 11.588 1.00 77.38 134 GLN A C 1
ATOM 1043 O O . G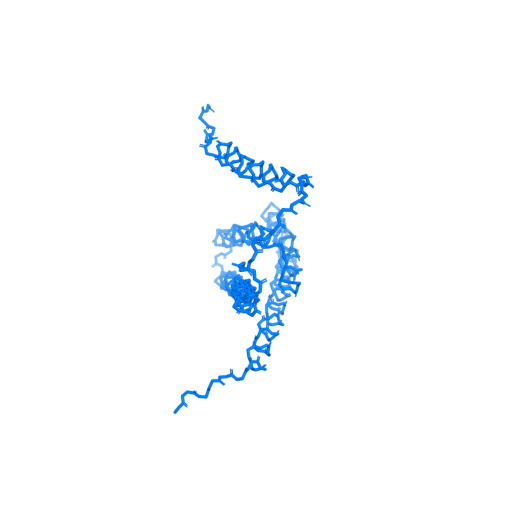LN A 1 134 ? -22.180 -9.840 11.959 1.00 77.38 134 GLN A O 1
ATOM 1048 N N . ILE A 1 135 ? -20.338 -8.622 12.377 1.00 71.56 135 ILE A N 1
ATOM 1049 C CA . ILE A 1 135 ? -20.763 -8.262 13.742 1.00 71.56 135 ILE A CA 1
ATOM 1050 C C . ILE A 1 135 ? -22.021 -7.398 13.723 1.00 71.56 135 ILE A C 1
ATOM 1052 O O . ILE A 1 135 ? -22.949 -7.691 14.462 1.00 71.56 135 ILE A O 1
ATOM 1056 N N . ILE A 1 136 ? -22.089 -6.385 12.853 1.00 67.31 136 ILE A N 1
ATOM 1057 C CA . ILE A 1 136 ? -23.276 -5.520 12.763 1.00 67.31 136 ILE A CA 1
ATOM 1058 C C . ILE A 1 136 ? -24.512 -6.334 12.352 1.00 67.31 136 ILE A C 1
ATOM 1060 O O . ILE A 1 136 ? -25.596 -6.114 12.878 1.00 67.31 136 ILE A O 1
ATOM 1064 N N . ILE A 1 137 ? -24.368 -7.288 11.425 1.00 66.50 137 ILE A N 1
ATOM 1065 C CA . ILE A 1 137 ? -25.477 -8.169 11.033 1.00 66.50 137 ILE A CA 1
ATOM 1066 C C . ILE A 1 137 ? -25.880 -9.078 12.200 1.00 66.50 137 ILE A C 1
ATOM 1068 O O . ILE A 1 137 ? -27.069 -9.195 12.467 1.00 66.50 137 ILE A O 1
ATOM 1072 N N . GLY A 1 138 ? -24.921 -9.681 12.910 1.00 59.53 138 GLY A N 1
ATOM 1073 C CA . GLY A 1 138 ? -25.204 -10.541 14.063 1.00 59.53 138 GLY A CA 1
ATOM 1074 C C . GLY A 1 138 ? -25.857 -9.799 15.234 1.00 59.53 138 GLY A C 1
ATOM 1075 O O . GLY A 1 138 ? -26.783 -10.325 15.842 1.00 59.53 138 GLY A O 1
ATOM 1076 N N . GLU A 1 139 ? -25.425 -8.568 15.512 1.00 56.88 139 GLU A N 1
ATOM 1077 C CA . GLU A 1 139 ? -25.982 -7.706 16.562 1.00 56.88 139 GLU A CA 1
ATOM 1078 C C . GLU A 1 139 ? -27.381 -7.189 16.196 1.00 56.88 139 GLU A C 1
ATOM 1080 O O . GLU A 1 139 ? -28.281 -7.174 17.031 1.00 56.88 139 GLU A O 1
ATOM 1085 N N . ASN A 1 140 ? -27.614 -6.841 14.927 1.00 55.91 140 ASN A N 1
ATOM 1086 C CA . ASN A 1 140 ? -28.954 -6.480 14.464 1.00 55.91 140 ASN A CA 1
ATOM 1087 C C . ASN A 1 140 ? -29.902 -7.688 14.452 1.00 55.91 140 ASN A C 1
ATOM 1089 O O . ASN A 1 140 ? -31.082 -7.529 14.749 1.00 55.91 140 ASN A O 1
ATOM 1093 N N . LEU A 1 141 ? -29.413 -8.891 14.126 1.00 54.56 141 LEU A N 1
ATOM 1094 C CA . LEU A 1 141 ? -30.228 -10.107 14.157 1.00 54.56 141 LEU A CA 1
ATOM 1095 C C . LEU A 1 141 ? -30.636 -10.463 15.596 1.00 54.56 141 LEU A C 1
ATOM 1097 O O . LEU A 1 141 ? -31.805 -10.760 15.830 1.00 54.56 141 LEU A O 1
ATOM 1101 N N . SER A 1 142 ? -29.719 -10.356 16.566 1.00 51.19 142 SER A N 1
ATOM 1102 C CA . SER A 1 142 ? -30.031 -10.607 17.980 1.00 51.19 142 SER A CA 1
ATOM 1103 C C . SER A 1 142 ? -30.970 -9.553 18.576 1.00 51.19 142 SER A C 1
ATOM 1105 O O . SER A 1 142 ? -31.825 -9.893 19.392 1.00 51.19 142 SER A O 1
ATOM 1107 N N . LEU A 1 143 ? -30.891 -8.292 18.137 1.00 47.50 143 LEU A N 1
ATOM 1108 C CA . LEU A 1 143 ? -31.859 -7.245 18.497 1.00 47.50 143 LEU A CA 1
ATOM 1109 C C . LEU A 1 143 ? -33.253 -7.482 17.892 1.00 47.50 143 LEU A C 1
ATOM 1111 O O . LEU A 1 143 ? -34.249 -7.122 18.516 1.00 47.50 143 LEU A O 1
ATOM 1115 N N . ILE A 1 144 ? -33.346 -8.099 16.710 1.00 52.94 144 ILE A N 1
ATOM 1116 C CA . ILE A 1 144 ? -34.635 -8.471 16.105 1.00 52.94 144 ILE A CA 1
ATOM 1117 C C . ILE A 1 144 ? -35.232 -9.698 16.814 1.00 52.94 144 ILE A C 1
ATOM 1119 O O . ILE A 1 144 ? -36.423 -9.697 17.107 1.00 52.94 144 ILE A O 1
ATOM 1123 N N . GLU A 1 145 ? -34.430 -10.711 17.163 1.00 50.56 145 GLU A N 1
ATOM 1124 C CA . GLU A 1 145 ? -34.917 -11.884 17.914 1.00 50.56 145 GLU A CA 1
ATOM 1125 C C . GLU A 1 145 ? -35.291 -11.565 19.369 1.00 50.56 145 GLU A C 1
ATOM 1127 O O . GLU A 1 145 ? -36.231 -12.151 19.903 1.00 50.56 145 GLU A O 1
ATOM 1132 N N . THR A 1 146 ? -34.604 -10.620 20.020 1.00 51.78 146 THR A N 1
ATOM 1133 C CA . THR A 1 146 ? -34.928 -10.205 21.400 1.00 51.78 146 THR A CA 1
ATOM 1134 C C . THR A 1 146 ? -36.069 -9.197 21.492 1.00 51.78 146 THR A C 1
ATOM 1136 O O . THR A 1 146 ? -36.493 -8.868 22.601 1.00 51.78 146 THR A O 1
ATOM 1139 N N . ASN A 1 147 ? -36.632 -8.758 20.363 1.00 39.16 147 ASN A N 1
ATOM 1140 C CA . ASN A 1 147 ? -37.828 -7.926 20.338 1.00 39.16 147 ASN A CA 1
ATOM 1141 C C . ASN A 1 147 ? -39.051 -8.691 19.788 1.00 39.16 147 ASN A C 1
ATOM 1143 O O . ASN A 1 147 ? -39.577 -8.321 18.739 1.00 39.16 147 ASN A O 1
ATOM 1147 N N . PRO A 1 148 ? -39.575 -9.724 20.485 1.00 45.81 148 PRO A N 1
ATOM 1148 C CA . PRO A 1 148 ? -40.897 -10.261 20.175 1.00 45.81 148 PRO A CA 1
ATOM 1149 C C . PRO A 1 148 ? -42.042 -9.333 20.639 1.00 45.81 148 PRO A C 1
ATOM 1151 O O . PRO A 1 148 ? -43.212 -9.690 20.521 1.00 45.81 148 PRO A O 1
ATOM 1154 N N . SER A 1 149 ? -41.760 -8.129 21.152 1.00 41.06 149 SER A N 1
ATOM 1155 C CA . SER A 1 149 ? -42.784 -7.172 21.589 1.00 41.06 149 SER A CA 1
ATOM 1156 C C . SER A 1 149 ? -43.214 -6.211 20.479 1.00 41.06 149 SER A C 1
ATOM 1158 O O . SER A 1 149 ? -42.837 -5.043 20.492 1.00 41.06 149 SER A O 1
ATOM 1160 N N . ARG A 1 150 ? -44.012 -6.716 19.528 1.00 37.31 150 ARG A N 1
ATOM 1161 C CA . ARG A 1 150 ? -44.970 -6.000 18.645 1.00 37.31 150 ARG A CA 1
ATOM 1162 C C . ARG A 1 150 ? -45.401 -7.024 17.580 1.00 37.31 150 ARG A C 1
ATOM 1164 O O . ARG A 1 150 ? -44.578 -7.430 16.779 1.00 37.31 150 ARG A O 1
ATOM 1171 N N . TYR A 1 151 ? -46.610 -7.569 17.508 1.00 37.88 151 TYR A N 1
ATOM 1172 C CA . TYR A 1 151 ? -47.916 -6.924 17.516 1.00 37.88 151 TYR A CA 1
ATOM 1173 C C . TYR A 1 151 ? -48.989 -7.979 17.849 1.00 37.88 151 TYR A C 1
ATOM 1175 O O . TYR A 1 151 ? -49.407 -8.744 16.987 1.00 37.88 151 TYR A O 1
ATOM 1183 N N . PHE A 1 152 ? -49.454 -8.009 19.092 1.00 32.88 152 PHE A N 1
ATOM 1184 C CA . PHE A 1 152 ? -50.801 -8.466 19.423 1.00 32.88 152 PHE A CA 1
ATOM 1185 C C . PHE A 1 152 ? -51.368 -7.398 20.339 1.00 32.88 152 PHE A C 1
ATOM 1187 O O . PHE A 1 152 ? -51.004 -7.352 21.506 1.00 32.88 152 PHE A O 1
ATOM 1194 N N . THR A 1 153 ? -52.114 -6.480 19.732 1.00 32.16 153 THR A N 1
ATOM 1195 C CA . THR A 1 153 ? -53.371 -5.870 20.185 1.00 32.16 153 THR A CA 1
ATOM 1196 C C . THR A 1 153 ? -53.513 -4.539 19.467 1.00 32.16 153 THR A C 1
ATOM 1198 O O . THR A 1 153 ? -52.782 -3.584 19.735 1.00 32.16 153 THR A O 1
ATOM 1201 N N . ASP A 1 154 ? -54.460 -4.532 18.534 1.00 31.20 154 ASP A N 1
ATOM 1202 C CA . ASP A 1 154 ? -55.273 -3.381 18.169 1.00 31.20 154 ASP A CA 1
ATOM 1203 C C . ASP A 1 154 ? -55.510 -2.458 19.371 1.00 31.20 154 ASP A C 1
ATOM 1205 O O . ASP A 1 154 ? -55.767 -2.952 20.464 1.00 31.20 154 ASP A O 1
ATOM 1209 N N . VAL A 1 155 ? -55.424 -1.144 19.169 1.00 33.06 155 VAL A N 1
ATOM 1210 C CA . VAL A 1 155 ? -56.499 -0.168 19.430 1.00 33.06 155 VAL A CA 1
ATOM 1211 C C . VAL A 1 155 ? -55.994 1.195 18.938 1.00 33.06 155 VAL A C 1
ATOM 1213 O O . VAL A 1 155 ? -55.036 1.759 19.456 1.00 33.06 155 VAL A O 1
ATOM 1216 N N . GLU A 1 156 ? -56.639 1.646 17.865 1.00 27.78 156 GLU A N 1
ATOM 1217 C CA . GLU A 1 156 ? -56.996 3.025 17.516 1.00 27.78 156 GLU A CA 1
ATOM 1218 C C . GLU A 1 156 ? -56.158 4.190 18.078 1.00 27.78 156 GLU A C 1
ATOM 1220 O O . GLU A 1 156 ? -56.202 4.522 19.258 1.00 27.78 156 GLU A O 1
ATOM 1225 N N . GLY A 1 157 ? -55.574 4.952 17.146 1.00 30.08 157 GLY A N 1
ATOM 1226 C CA . GLY A 1 157 ? -55.532 6.408 17.272 1.00 30.08 157 GLY A CA 1
ATOM 1227 C C . GLY A 1 157 ? -54.158 7.042 17.465 1.00 30.08 157 GLY A C 1
ATOM 1228 O O . GLY A 1 157 ? -53.873 7.555 18.535 1.00 30.08 157 GLY A O 1
ATOM 1229 N N . GLN A 1 158 ? -53.368 7.154 16.393 1.00 29.64 158 GLN A N 1
ATOM 1230 C CA . GLN A 1 158 ? -52.743 8.441 16.048 1.00 29.64 158 GLN A CA 1
ATOM 1231 C C . GLN A 1 158 ? -52.172 8.411 14.629 1.00 29.64 158 GLN A C 1
ATOM 1233 O O . GLN A 1 158 ? -51.195 7.736 14.319 1.00 29.64 158 GLN A O 1
ATOM 1238 N N . SER A 1 159 ? -52.853 9.150 13.760 1.00 30.81 159 SER A N 1
ATOM 1239 C CA . SER A 1 159 ? -52.443 9.474 12.402 1.00 30.81 159 SER A CA 1
ATOM 1240 C C . SER A 1 159 ? -51.347 10.548 12.424 1.00 30.81 159 SER A C 1
ATOM 1242 O O . SER A 1 159 ? -51.470 11.521 13.165 1.00 30.81 159 SER A O 1
ATOM 1244 N N . GLY A 1 160 ? -50.331 10.390 11.568 1.00 35.81 160 GLY A N 1
ATOM 1245 C CA . GLY A 1 160 ? -49.227 11.335 11.334 1.00 35.81 160 GLY A CA 1
ATOM 1246 C C . GLY A 1 160 ? -48.029 11.025 12.231 1.00 35.81 160 GLY A C 1
ATOM 1247 O O . GLY A 1 160 ? -48.098 11.220 13.432 1.00 35.81 160 GLY A O 1
ATOM 1248 N N . THR A 1 161 ? -46.920 10.460 11.763 1.00 31.95 161 THR A N 1
ATOM 1249 C CA . THR A 1 161 ? -46.090 10.858 10.620 1.00 31.95 161 THR A CA 1
ATOM 1250 C C . THR A 1 161 ? -45.301 9.626 10.159 1.00 31.95 161 THR A C 1
ATOM 1252 O O . THR A 1 161 ? -44.350 9.209 10.811 1.00 31.95 161 THR A O 1
ATOM 1255 N N . LEU A 1 162 ? -45.699 9.017 9.039 1.00 38.81 162 LEU A N 1
ATOM 1256 C CA . LEU A 1 162 ? -44.999 7.864 8.440 1.00 38.81 162 LEU A CA 1
ATOM 1257 C C . LEU A 1 162 ? -44.498 8.159 7.016 1.00 38.81 162 LEU A C 1
ATOM 1259 O O . LEU A 1 162 ? -44.042 7.259 6.327 1.00 38.81 162 LEU A O 1
ATOM 1263 N N . ILE A 1 163 ? -44.556 9.420 6.575 1.00 45.31 163 ILE A N 1
ATOM 1264 C CA . ILE A 1 163 ? -44.206 9.792 5.194 1.00 45.31 163 ILE A CA 1
ATOM 1265 C C . ILE A 1 163 ? -42.730 10.220 5.056 1.00 45.31 163 ILE A C 1
ATOM 1267 O O . ILE A 1 163 ? -42.167 10.111 3.978 1.00 45.31 163 ILE A O 1
ATOM 1271 N N . GLU A 1 164 ? -42.034 10.598 6.134 1.00 41.56 164 GLU A N 1
ATOM 1272 C CA . GLU A 1 164 ? -40.680 11.174 6.004 1.00 41.56 164 GLU A CA 1
ATOM 1273 C C . GLU A 1 164 ? -39.551 10.132 5.840 1.00 41.56 164 GLU A C 1
ATOM 1275 O O . GLU A 1 164 ? -38.496 10.427 5.280 1.00 41.56 164 GLU A O 1
ATOM 1280 N N . PHE A 1 165 ? -39.748 8.888 6.294 1.00 44.50 165 PHE A N 1
ATOM 1281 C CA . PHE A 1 165 ? -38.686 7.872 6.235 1.00 44.50 165 PHE A CA 1
ATOM 1282 C C . PHE A 1 165 ? -38.571 7.166 4.877 1.00 44.50 165 PHE A C 1
ATOM 1284 O O . PHE A 1 165 ? -37.462 6.772 4.503 1.00 44.50 165 PHE A O 1
ATOM 1291 N N . ASP A 1 166 ? -39.674 7.030 4.136 1.00 51.41 166 ASP A N 1
ATOM 1292 C CA . ASP A 1 166 ? -39.677 6.311 2.854 1.00 51.41 166 ASP A CA 1
ATOM 1293 C C . ASP A 1 166 ? -39.108 7.176 1.717 1.00 51.41 166 ASP A C 1
ATOM 1295 O O . ASP A 1 166 ? -38.306 6.705 0.908 1.00 51.41 166 ASP A O 1
ATOM 1299 N N . GLU A 1 167 ? -39.386 8.486 1.742 1.00 52.81 167 GLU A N 1
ATOM 1300 C CA . GLU A 1 167 ? -38.902 9.433 0.730 1.00 52.81 167 GLU A CA 1
ATOM 1301 C C . GLU A 1 167 ? -37.360 9.518 0.708 1.00 52.81 167 GLU A C 1
ATOM 1303 O O . GLU A 1 167 ? -36.745 9.536 -0.361 1.00 52.81 167 GLU A O 1
ATOM 1308 N N . SER A 1 168 ? -36.703 9.436 1.877 1.00 65.75 168 SER A N 1
ATOM 1309 C CA . SER A 1 168 ? -35.231 9.450 1.956 1.00 65.75 168 SER A CA 1
ATOM 1310 C C . SER A 1 168 ? -34.577 8.206 1.341 1.00 65.75 168 SER A C 1
ATOM 1312 O O . SER A 1 168 ? -33.489 8.283 0.763 1.00 65.75 168 SER A O 1
ATOM 1314 N N . ARG A 1 169 ? -35.226 7.037 1.445 1.00 61.50 169 ARG A N 1
ATOM 1315 C CA . ARG A 1 169 ? -34.697 5.784 0.894 1.00 61.50 169 ARG A CA 1
ATOM 1316 C C . ARG A 1 169 ? -34.822 5.763 -0.619 1.00 61.50 169 ARG A C 1
ATOM 1318 O O . ARG A 1 169 ? -33.858 5.388 -1.293 1.00 61.50 169 ARG A O 1
ATOM 1325 N N . ASP A 1 170 ? -35.959 6.209 -1.139 1.00 71.69 170 ASP A N 1
ATOM 1326 C CA . ASP A 1 170 ? -36.180 6.304 -2.577 1.00 71.69 170 ASP A CA 1
ATOM 1327 C C . ASP A 1 170 ? -35.256 7.340 -3.226 1.00 71.69 170 ASP A C 1
ATOM 1329 O O . ASP A 1 170 ? -34.687 7.057 -4.286 1.00 71.69 170 ASP A O 1
ATOM 1333 N N . GLU A 1 171 ? -34.982 8.474 -2.567 1.00 75.94 171 GLU A N 1
ATOM 1334 C CA . GLU A 1 171 ? -34.024 9.468 -3.072 1.00 75.94 171 GLU A CA 1
ATOM 1335 C C . GLU A 1 171 ? -32.591 8.901 -3.141 1.00 75.94 171 GLU A C 1
ATOM 1337 O O . GLU A 1 171 ? -31.886 9.091 -4.138 1.00 75.94 171 GLU A O 1
ATOM 1342 N N . ILE A 1 172 ? -32.154 8.134 -2.132 1.00 74.69 172 ILE A N 1
ATOM 1343 C CA . ILE A 1 172 ? -30.827 7.491 -2.134 1.00 74.69 172 ILE A CA 1
ATOM 1344 C C . ILE A 1 172 ? -30.729 6.443 -3.252 1.00 74.69 172 ILE A C 1
ATOM 1346 O O . ILE A 1 172 ? -29.723 6.392 -3.970 1.00 74.69 172 ILE A O 1
ATOM 1350 N N . ILE A 1 173 ? -31.765 5.621 -3.447 1.00 76.50 173 ILE A N 1
ATOM 1351 C CA . ILE A 1 173 ? -31.797 4.605 -4.511 1.00 76.50 173 ILE A CA 1
ATOM 1352 C C . ILE A 1 173 ? -31.807 5.271 -5.896 1.00 76.50 173 ILE A C 1
ATOM 1354 O O . ILE A 1 173 ? -31.105 4.806 -6.805 1.00 76.50 173 ILE A O 1
ATOM 1358 N N . LEU A 1 174 ? -32.541 6.375 -6.063 1.00 77.56 174 LEU A N 1
ATOM 1359 C CA . LEU A 1 174 ? -32.553 7.179 -7.286 1.00 77.56 174 LEU A CA 1
ATOM 1360 C C . LEU A 1 174 ? -31.181 7.795 -7.573 1.00 77.56 174 LEU A C 1
ATOM 1362 O O . LEU A 1 174 ? -30.675 7.606 -8.682 1.00 77.56 174 LEU A O 1
ATOM 1366 N N . ARG A 1 175 ? -30.516 8.407 -6.583 1.00 75.00 175 ARG A N 1
ATOM 1367 C CA . ARG A 1 175 ? -29.150 8.941 -6.749 1.00 75.00 175 ARG A CA 1
ATOM 1368 C C . ARG A 1 175 ? -28.138 7.854 -7.093 1.00 75.00 175 ARG A C 1
ATOM 1370 O O . ARG A 1 175 ? -27.303 8.054 -7.973 1.00 75.00 175 ARG A O 1
ATOM 1377 N N . CYS A 1 176 ? -28.220 6.680 -6.465 1.00 73.19 176 CYS A N 1
ATOM 1378 C CA . CYS A 1 176 ? -27.366 5.545 -6.823 1.00 73.19 176 CYS A CA 1
ATOM 1379 C C . CYS A 1 176 ? -27.618 5.062 -8.260 1.00 73.19 176 CYS A C 1
ATOM 1381 O O . CYS A 1 176 ? -26.666 4.723 -8.971 1.00 73.19 176 CYS A O 1
ATOM 1383 N N . ARG A 1 177 ? -28.878 5.044 -8.718 1.00 75.81 177 ARG A N 1
ATOM 1384 C CA . ARG A 1 177 ? -29.220 4.715 -10.111 1.00 75.81 177 ARG A CA 1
ATOM 1385 C C . ARG A 1 177 ? -28.716 5.772 -11.088 1.00 75.81 177 ARG A C 1
ATOM 1387 O O . ARG A 1 177 ? -28.176 5.397 -12.125 1.00 75.81 177 ARG A O 1
ATOM 1394 N N . GLU A 1 178 ? -28.857 7.056 -10.782 1.00 79.50 178 GLU A N 1
ATOM 1395 C CA . GLU A 1 178 ? -28.341 8.139 -11.624 1.00 79.50 178 GLU A CA 1
ATOM 1396 C C . GLU A 1 178 ? -26.822 8.113 -11.714 1.00 79.50 178 GLU A C 1
ATOM 1398 O O . GLU A 1 178 ? -26.290 8.127 -12.821 1.00 79.50 178 GLU A O 1
ATOM 1403 N N . PHE A 1 179 ? -26.119 7.948 -10.592 1.00 74.19 179 PHE A N 1
ATOM 1404 C CA . PHE A 1 179 ? -24.663 7.818 -10.589 1.00 74.19 179 PHE A CA 1
ATOM 1405 C C . PHE A 1 179 ? -24.201 6.630 -11.443 1.00 74.19 179 PHE A C 1
ATOM 1407 O O . PHE A 1 179 ? -23.289 6.762 -12.257 1.00 74.19 179 PHE A O 1
ATOM 1414 N N . ARG A 1 180 ? -24.891 5.482 -11.345 1.00 68.44 180 ARG A N 1
ATOM 1415 C CA . ARG A 1 180 ? -24.607 4.305 -12.181 1.00 68.44 180 ARG A CA 1
ATOM 1416 C C . ARG A 1 180 ? -24.890 4.562 -13.667 1.00 68.44 180 ARG A C 1
ATOM 1418 O O . ARG A 1 180 ? -24.137 4.075 -14.505 1.00 68.44 180 ARG A O 1
ATOM 1425 N N . ARG A 1 181 ? -25.927 5.332 -14.020 1.00 66.75 181 ARG A N 1
ATOM 1426 C CA . ARG A 1 181 ? -26.208 5.716 -15.420 1.00 66.75 181 ARG A CA 1
ATOM 1427 C C . ARG A 1 181 ? -25.191 6.713 -15.970 1.00 66.75 181 ARG A C 1
ATOM 1429 O O . ARG A 1 181 ? -24.810 6.590 -17.129 1.00 66.75 181 ARG A O 1
ATOM 1436 N N . VAL A 1 182 ? -24.747 7.674 -15.162 1.00 69.56 182 VAL A N 1
ATOM 1437 C CA . VAL A 1 182 ? -23.718 8.649 -15.555 1.00 69.56 182 VAL A CA 1
ATOM 1438 C C . VAL A 1 182 ? -22.376 7.949 -15.755 1.00 69.56 182 VAL A C 1
ATOM 1440 O O . VAL A 1 182 ? -21.707 8.205 -16.749 1.00 69.56 182 VAL A O 1
ATOM 1443 N N . TRP A 1 183 ? -22.020 7.006 -14.879 1.00 57.94 183 TRP A N 1
ATOM 1444 C CA . TRP A 1 183 ? -20.796 6.212 -15.019 1.00 57.94 183 TRP A CA 1
ATOM 1445 C C . TRP A 1 183 ? -20.875 5.209 -16.180 1.00 57.94 183 TRP A C 1
ATOM 1447 O O . TRP A 1 183 ? -19.898 4.999 -16.892 1.00 57.94 183 TRP A O 1
ATOM 1457 N N . GLY A 1 184 ? -22.047 4.600 -16.390 1.00 51.69 184 GLY A N 1
ATOM 1458 C CA . GLY A 1 184 ? -22.312 3.661 -17.484 1.00 51.69 184 GLY A CA 1
ATOM 1459 C C . GLY A 1 184 ? -22.447 4.320 -18.858 1.00 51.69 184 GLY A C 1
ATOM 1460 O O . GLY A 1 184 ? -22.334 3.633 -19.872 1.00 51.69 184 GLY A O 1
ATOM 1461 N N . ARG A 1 185 ? -22.630 5.646 -18.925 1.00 48.09 185 ARG A N 1
ATOM 1462 C CA . ARG A 1 185 ? -22.373 6.417 -20.145 1.00 48.09 185 ARG A CA 1
ATOM 1463 C C . ARG A 1 185 ? -20.866 6.575 -20.304 1.00 48.09 185 ARG A C 1
ATOM 1465 O O . ARG A 1 185 ? -20.294 7.643 -20.093 1.00 48.09 185 ARG A O 1
ATOM 1472 N N . SER A 1 186 ? -20.237 5.481 -20.726 1.00 46.81 186 SER A N 1
ATOM 1473 C CA . SER A 1 186 ? -19.006 5.525 -21.501 1.00 46.81 186 SER A CA 1
ATOM 1474 C C . SER A 1 186 ? -19.154 6.642 -22.526 1.00 46.81 186 SER A C 1
ATOM 1476 O O . SER A 1 186 ? -20.086 6.636 -23.331 1.00 46.81 186 SER A O 1
ATOM 1478 N N . ARG A 1 187 ? -18.281 7.645 -22.424 1.00 46.88 187 ARG A N 1
ATOM 1479 C CA . ARG A 1 187 ? -18.162 8.720 -23.401 1.00 46.88 187 ARG A CA 1
ATOM 1480 C C . ARG A 1 187 ? -17.834 8.089 -24.750 1.00 46.88 187 ARG A C 1
ATOM 1482 O O . ARG A 1 187 ? -16.682 7.805 -25.042 1.00 46.88 187 ARG A O 1
ATOM 1489 N N . SER A 1 188 ? -18.872 7.826 -25.528 1.00 39.22 188 SER A N 1
ATOM 1490 C CA . SER A 1 188 ? -18.808 7.675 -26.969 1.00 39.22 188 SER A CA 1
ATOM 1491 C C . SER A 1 188 ? -19.124 9.041 -27.574 1.00 39.22 188 SER A C 1
ATOM 1493 O O . SER A 1 188 ? -20.286 9.311 -27.867 1.00 39.22 188 SER A O 1
ATOM 1495 N N . ILE A 1 189 ? -18.116 9.910 -27.660 1.00 42.16 189 ILE A N 1
ATOM 1496 C CA . ILE A 1 189 ? -17.870 10.830 -28.783 1.00 42.16 189 ILE A CA 1
ATOM 1497 C C . ILE A 1 189 ? -16.353 10.957 -28.874 1.00 42.16 189 ILE A C 1
ATOM 1499 O O . ILE A 1 189 ? -15.754 11.307 -27.831 1.00 42.16 189 ILE A O 1
#

Sequence (189 aa):
MPVSASPEYQSLKRIFKKIIACILIGCLILSKLSNISAVEQHYKILAKVALFITYFSIAGIAFLIPMYYSAGAVKNYNIFLFCSCGSLIIEAAEFFLFLGVFSSGKWVMVELGNLSVLLLVLTLIEGLFEDKKQIIIGENLSLIETNPSRYFTDVEGQSGTLIEFDESRDEIILRCREFRRVWGRSRSI

Foldseek 3Di:
DPPPCPVVNVVVVLVVLLVLLLVLLVVLLVLLVVQLVVLVVPPPPCVPLNVLSNVLSVQLNVLSVVCSVCSNVVDDVVSNVVSLVSNLVSLVVNLVSCVVPPVPVVVNVSSVVSNVSSVVSSVSSVVSNVSVVVVVVVVVVVVVVVCPPDDDDDDDDDDDDDPPPVVVVVVVVVVVVVVVVVVVPPPDD

Organism: Caenorhabditis elegans (NCBI:txid6239)

Radius of gyration: 24.55 Å; chains: 1; bounding box: 79×44×52 Å

Secondary structure (DSSP, 8-state):
------HHHHHHHHHHHHHHHHHHHHHHHHHHHHHHHHHHHH-SS-HHHHHHHHHHHHHHHHHHHHHHHHHHHT--HHHHHHHHHHHHHHHHHHHHHHHHH---HHHHHHHHHHHHHHHHHHHHHHHHHHHHHHHHHHHHHHHHHT---S-S----------SHHHHHHHHHHHHHHHHHHHHHS----

pLDDT: mean 75.86, std 19.11, range [27.78, 94.88]